Protein AF-A0A382VBT3-F1 (afdb_monomer)

Structure (mmCIF, N/CA/C/O backbone):
data_AF-A0A382VBT3-F1
#
_entry.id   AF-A0A382VBT3-F1
#
loop_
_atom_site.group_PDB
_atom_site.id
_atom_site.type_symbol
_atom_site.label_atom_id
_atom_site.label_alt_id
_atom_site.label_comp_id
_atom_site.label_asym_id
_atom_site.label_entity_id
_atom_site.label_seq_id
_atom_site.pdbx_PDB_ins_code
_atom_site.Cartn_x
_atom_site.Cartn_y
_atom_site.Cartn_z
_atom_site.occupancy
_atom_site.B_iso_or_equiv
_atom_site.auth_seq_id
_atom_site.auth_comp_id
_atom_site.auth_asym_id
_atom_site.auth_atom_id
_atom_site.pdbx_PDB_model_num
ATOM 1 N N . VAL A 1 1 ? -35.523 33.320 42.297 1.00 55.62 1 VAL A N 1
ATOM 2 C CA . VAL A 1 1 ? -34.797 32.026 42.418 1.00 55.62 1 VAL A CA 1
ATOM 3 C C . VAL A 1 1 ? -35.361 30.937 41.496 1.00 55.62 1 VAL A C 1
ATOM 5 O O . VAL A 1 1 ? -34.567 30.262 40.855 1.00 55.62 1 VAL A O 1
ATOM 8 N N . LEU A 1 2 ? -36.690 30.786 41.358 1.00 57.34 2 LEU A N 1
ATOM 9 C CA . LEU A 1 2 ? -37.305 29.766 40.482 1.00 57.34 2 LEU A CA 1
ATOM 10 C C . LEU A 1 2 ? -36.977 29.932 38.977 1.00 57.34 2 LEU A C 1
ATOM 12 O O . LEU A 1 2 ? -36.705 28.943 38.307 1.00 57.34 2 LEU A O 1
ATOM 16 N N . SER A 1 3 ? -36.934 31.173 38.471 1.00 65.19 3 SER A N 1
ATOM 17 C CA . SER A 1 3 ? -36.704 31.472 37.041 1.00 65.19 3 SER A CA 1
ATOM 18 C C . SER A 1 3 ? -35.319 31.033 36.535 1.00 65.19 3 SER A C 1
ATOM 20 O O . SER A 1 3 ? -35.200 30.417 35.479 1.00 65.19 3 SER A O 1
ATOM 22 N N . ASN A 1 4 ? -34.266 31.234 37.337 1.00 71.31 4 ASN A N 1
ATOM 23 C CA . ASN A 1 4 ? -32.912 30.815 36.959 1.00 71.31 4 ASN A CA 1
ATOM 24 C C . ASN A 1 4 ? -32.782 29.288 36.906 1.00 71.31 4 ASN A C 1
ATOM 26 O O . ASN A 1 4 ? -32.128 28.769 36.012 1.00 71.31 4 ASN A O 1
ATOM 30 N N . ARG A 1 5 ? -33.437 28.551 37.816 1.00 74.00 5 ARG A N 1
ATOM 31 C CA . ARG A 1 5 ? -33.410 27.077 37.809 1.00 74.00 5 ARG A CA 1
ATOM 32 C C . ARG A 1 5 ? -3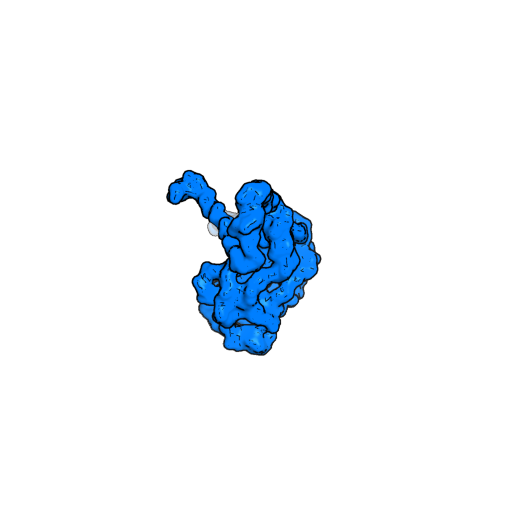4.040 26.492 36.544 1.00 74.00 5 ARG A C 1
ATOM 34 O O . ARG A 1 5 ? -33.530 25.502 36.033 1.00 74.00 5 ARG A O 1
ATOM 41 N N . LEU A 1 6 ? -35.098 27.119 36.027 1.00 80.62 6 LEU A N 1
ATOM 42 C CA . LEU A 1 6 ? -35.744 26.707 34.781 1.00 80.62 6 LEU A CA 1
ATOM 43 C C . LEU A 1 6 ? -34.843 26.965 33.562 1.00 80.62 6 LEU A C 1
ATOM 45 O O . LEU A 1 6 ? -34.694 26.089 32.718 1.00 80.62 6 LEU A O 1
ATOM 49 N N . LEU A 1 7 ? -34.188 28.129 33.509 1.00 77.69 7 LEU A N 1
ATOM 50 C CA . LEU A 1 7 ? -33.217 28.460 32.460 1.00 77.69 7 LEU A CA 1
ATOM 51 C C . LEU A 1 7 ? -32.019 27.500 32.459 1.00 77.69 7 LEU A C 1
ATOM 53 O O . LEU A 1 7 ? -31.622 27.024 31.399 1.00 77.69 7 LEU A O 1
ATOM 57 N N . TYR A 1 8 ? -31.488 27.155 33.637 1.00 82.00 8 TYR A N 1
ATOM 58 C CA . TYR A 1 8 ? -30.430 26.148 33.748 1.00 82.00 8 TYR A CA 1
ATOM 59 C C . TYR A 1 8 ? -30.908 24.760 33.313 1.00 82.00 8 TYR A C 1
ATOM 61 O O . TYR A 1 8 ? -30.181 24.074 32.604 1.00 82.00 8 TYR A O 1
ATOM 69 N N . ALA A 1 9 ? -32.126 24.352 33.680 1.00 84.81 9 ALA A N 1
ATOM 70 C CA . ALA A 1 9 ? -32.678 23.062 33.268 1.00 84.81 9 ALA A CA 1
ATOM 71 C C . ALA A 1 9 ? -32.847 22.964 31.742 1.00 84.81 9 ALA A C 1
ATOM 73 O O . ALA A 1 9 ? -32.471 21.953 31.155 1.00 84.81 9 ALA A O 1
ATOM 74 N N . ILE A 1 10 ? -33.341 24.023 31.092 1.00 88.50 10 ILE A N 1
ATOM 75 C CA . ILE A 1 10 ? -33.460 24.089 29.627 1.00 88.50 10 ILE A CA 1
ATOM 76 C C . ILE A 1 10 ? -32.077 24.067 28.971 1.00 88.50 10 ILE A C 1
ATOM 78 O O . ILE A 1 10 ? -31.874 23.333 28.008 1.00 88.50 10 ILE A O 1
ATOM 82 N N . GLY A 1 11 ? -31.115 24.826 29.507 1.00 86.38 11 GLY A N 1
ATOM 83 C CA . GLY A 1 11 ? -29.741 24.837 29.004 1.00 86.38 11 GLY A CA 1
ATOM 84 C C . GLY A 1 11 ? -29.066 23.465 29.094 1.00 86.38 11 GLY A C 1
ATOM 85 O O . GLY A 1 11 ? -28.461 23.017 28.125 1.00 86.38 11 GLY A O 1
ATOM 86 N N . ILE A 1 12 ? -29.224 22.765 30.222 1.00 90.56 12 ILE A N 1
ATOM 87 C CA . ILE A 1 12 ? -28.697 21.406 30.420 1.00 90.56 12 ILE A CA 1
ATOM 88 C C . ILE A 1 12 ? -29.372 20.419 29.466 1.00 90.56 12 ILE A C 1
ATOM 90 O O . ILE A 1 12 ? -28.686 19.608 28.850 1.00 90.56 12 ILE A O 1
ATOM 94 N N . LEU A 1 13 ? -30.698 20.495 29.313 1.00 93.00 13 LEU A N 1
ATOM 95 C CA . LEU A 1 13 ? -31.434 19.612 28.411 1.00 93.00 13 LEU A CA 1
ATOM 96 C C . LEU A 1 13 ? -31.018 19.837 26.950 1.00 93.00 13 LEU A C 1
ATOM 98 O O . LEU A 1 13 ? -30.760 18.877 26.232 1.00 93.00 13 LEU A O 1
ATOM 102 N N . GLY A 1 14 ? -30.889 21.097 26.528 1.00 91.75 14 GLY A N 1
ATOM 103 C CA . GLY A 1 14 ? -30.418 21.451 25.190 1.00 91.75 14 GLY A CA 1
ATOM 104 C C . GLY A 1 14 ? -28.992 20.967 24.929 1.00 91.75 14 GLY A C 1
ATOM 105 O O . GLY A 1 14 ? -28.721 20.383 23.883 1.00 91.75 14 GLY A O 1
ATOM 106 N N . PHE A 1 15 ? -28.095 21.131 25.904 1.00 94.06 15 PHE A N 1
ATOM 107 C CA . PHE A 1 15 ? -26.735 20.606 25.814 1.00 94.06 15 PHE A CA 1
ATOM 108 C C . PHE A 1 15 ? -26.712 19.075 25.725 1.00 94.06 15 PHE A C 1
ATOM 110 O O . PHE A 1 15 ? -26.012 18.530 24.878 1.00 94.06 15 PHE A O 1
ATOM 117 N N . ALA A 1 16 ? -27.511 18.376 26.537 1.00 94.25 16 ALA A N 1
ATOM 118 C CA . ALA A 1 16 ? -27.600 16.918 26.500 1.00 94.25 16 ALA A CA 1
ATOM 119 C C . ALA A 1 16 ? -28.088 16.403 25.136 1.00 94.25 16 ALA A C 1
ATOM 121 O O . ALA A 1 16 ? -27.519 15.451 24.609 1.00 94.25 16 ALA A O 1
ATOM 122 N N . VAL A 1 17 ? -29.087 17.058 24.532 1.00 95.06 17 VAL A N 1
ATOM 123 C CA . VAL A 1 17 ? -29.578 16.712 23.186 1.00 95.06 17 VAL A CA 1
ATOM 124 C C . VAL A 1 17 ? -28.489 16.905 22.129 1.00 95.06 17 VAL A C 1
ATOM 126 O O . VAL A 1 17 ? -28.274 16.012 21.313 1.00 95.06 17 VAL A O 1
ATOM 129 N N . LEU A 1 18 ? -27.768 18.031 22.159 1.00 94.94 18 LEU A N 1
ATOM 130 C CA . LEU A 1 18 ? -26.662 18.285 21.228 1.00 94.94 18 LEU A CA 1
ATOM 131 C C . LEU A 1 18 ? -25.528 17.270 21.389 1.00 94.94 18 LEU A C 1
ATOM 133 O O . LEU A 1 18 ? -24.953 16.835 20.397 1.00 94.94 18 LEU A O 1
ATOM 137 N N . LEU A 1 19 ? -25.227 16.871 22.624 1.00 94.25 19 LEU A N 1
ATOM 138 C CA . LEU A 1 19 ? -24.168 15.912 22.919 1.00 94.25 19 LEU A CA 1
ATOM 139 C C . LEU A 1 19 ? -24.533 14.506 22.422 1.00 94.25 19 LEU A C 1
ATOM 141 O O . LEU A 1 19 ? -23.704 13.850 21.799 1.00 94.25 19 LEU A O 1
ATOM 145 N N . VAL A 1 20 ? -25.786 14.074 22.613 1.00 94.69 20 VAL A N 1
ATOM 146 C CA . VAL A 1 20 ? -26.295 12.814 22.039 1.00 94.69 20 VAL A CA 1
ATOM 147 C C . VAL A 1 20 ? -26.261 12.853 20.511 1.00 94.69 20 VAL A C 1
ATOM 149 O O . VAL A 1 20 ? -25.803 11.897 19.893 1.00 94.69 20 VAL A O 1
ATOM 152 N N . TYR A 1 21 ? -26.699 13.955 19.897 1.00 94.75 21 TYR A N 1
ATOM 153 C CA . TYR A 1 21 ? -26.671 14.108 18.441 1.00 94.75 21 TYR A CA 1
ATOM 154 C C . TYR A 1 21 ? -25.242 14.044 17.880 1.00 94.75 21 TYR A C 1
ATOM 156 O O . TYR A 1 21 ? -24.987 13.307 16.932 1.00 94.75 21 TYR A O 1
ATOM 164 N N . ALA A 1 22 ? -24.298 14.759 18.499 1.00 92.25 22 ALA A N 1
ATOM 165 C CA . ALA A 1 22 ? -22.895 14.740 18.092 1.00 92.25 22 ALA A CA 1
ATOM 166 C C . ALA A 1 22 ? -22.270 13.342 18.226 1.00 92.25 22 ALA A C 1
ATOM 168 O O . ALA A 1 22 ? -21.520 12.923 17.349 1.00 92.25 22 ALA A O 1
ATOM 169 N N . LEU A 1 23 ? -22.607 12.600 19.288 1.00 92.75 23 LEU A N 1
ATOM 170 C CA . LEU A 1 23 ? -22.142 11.222 19.472 1.00 92.75 23 LEU A CA 1
ATOM 171 C C . LEU A 1 23 ? -22.672 10.279 18.389 1.00 92.75 23 LEU A C 1
ATOM 173 O O . LEU A 1 23 ? -21.905 9.471 17.876 1.00 92.75 23 LEU A O 1
ATOM 177 N N . LEU A 1 24 ? -23.956 10.382 18.032 1.00 90.69 24 LEU A N 1
ATOM 178 C CA . LEU A 1 24 ? -24.538 9.576 16.955 1.00 90.69 24 LEU A CA 1
ATOM 179 C C . LEU A 1 24 ? -23.865 9.873 15.612 1.00 90.69 24 LEU A C 1
ATOM 181 O O . LEU A 1 24 ? -23.482 8.951 14.903 1.00 90.69 24 LEU A O 1
ATOM 185 N N . GLN A 1 25 ? -23.639 11.150 15.304 1.00 90.06 25 GLN A N 1
ATOM 186 C CA . GLN A 1 25 ? -22.975 11.542 14.064 1.00 90.06 25 GLN A CA 1
ATOM 187 C C . GLN A 1 25 ? -21.527 11.033 13.983 1.00 90.06 25 GLN A C 1
ATOM 189 O O . GLN A 1 25 ? -21.068 10.643 12.910 1.00 90.06 25 GLN A O 1
ATOM 194 N N . GLU A 1 26 ? -20.801 11.026 15.103 1.00 85.00 26 GLU A N 1
ATOM 195 C CA . GLU A 1 26 ? -19.436 10.497 15.142 1.00 85.00 26 GLU A CA 1
ATOM 196 C C . GLU A 1 26 ? -19.414 8.967 15.001 1.00 85.00 26 GLU A C 1
ATOM 198 O O . GLU A 1 26 ? -18.517 8.428 14.356 1.00 85.00 26 GLU A O 1
ATOM 203 N N . LEU A 1 27 ? -20.417 8.260 15.536 1.00 84.50 27 LEU A N 1
ATOM 204 C CA . LEU A 1 27 ? -20.580 6.819 15.317 1.00 84.50 27 LEU A CA 1
ATOM 205 C C . LEU A 1 27 ? -20.812 6.499 13.835 1.00 84.50 27 LEU A C 1
ATOM 207 O O . LEU A 1 27 ? -20.074 5.683 13.286 1.00 84.50 27 LEU A O 1
ATOM 211 N N . ASP A 1 28 ? -21.750 7.189 13.181 1.00 84.00 28 ASP A N 1
ATOM 212 C CA . ASP A 1 28 ? -22.044 6.994 11.753 1.00 84.00 28 ASP A CA 1
ATOM 213 C C . ASP A 1 28 ? -20.812 7.285 10.880 1.00 84.00 28 ASP A C 1
ATOM 215 O O . ASP A 1 28 ? -20.503 6.563 9.930 1.00 84.00 28 ASP A O 1
ATOM 219 N N . ARG A 1 29 ? -20.070 8.347 11.215 1.00 76.69 29 ARG A N 1
ATOM 220 C CA . ARG A 1 29 ? -18.834 8.712 10.516 1.00 76.69 29 ARG A CA 1
ATOM 221 C C . ARG A 1 29 ? -17.752 7.646 10.683 1.00 76.69 29 ARG A C 1
ATOM 223 O O . ARG A 1 29 ? -17.093 7.310 9.699 1.00 76.69 29 ARG A O 1
ATOM 230 N N . ASN A 1 30 ? -17.574 7.118 11.892 1.00 81.12 30 ASN A N 1
ATOM 231 C CA . ASN A 1 30 ? -16.611 6.052 12.156 1.00 81.12 30 ASN A CA 1
ATOM 232 C C . ASN A 1 30 ? -16.989 4.768 11.411 1.00 81.12 30 ASN A C 1
ATOM 234 O O . ASN A 1 30 ? -16.121 4.140 10.812 1.00 81.12 30 ASN A O 1
ATOM 238 N N . GLU A 1 31 ? -18.273 4.410 11.374 1.00 80.06 31 GLU A N 1
ATOM 239 C CA . GLU A 1 31 ? -18.757 3.255 10.613 1.00 80.06 31 GLU A CA 1
ATOM 240 C C . GLU A 1 31 ? -18.492 3.425 9.110 1.00 80.06 31 GLU A C 1
ATOM 242 O O . GLU A 1 31 ? -17.940 2.530 8.469 1.00 80.06 31 GLU A O 1
ATOM 247 N N . ALA A 1 32 ? -18.778 4.603 8.549 1.00 77.00 32 ALA A N 1
ATOM 248 C CA . ALA A 1 32 ? -18.480 4.896 7.149 1.00 77.00 32 ALA A CA 1
ATOM 249 C C . ALA A 1 32 ? -16.973 4.831 6.837 1.00 77.00 32 ALA A C 1
ATOM 251 O O . ALA A 1 32 ? -16.577 4.331 5.779 1.00 77.00 32 ALA A O 1
ATOM 252 N N . GLN A 1 33 ? -16.118 5.304 7.749 1.00 78.00 33 GLN A N 1
ATOM 253 C CA . GLN A 1 33 ? -14.663 5.192 7.613 1.00 78.00 33 GLN A CA 1
ATOM 254 C C . GLN A 1 33 ? -14.195 3.737 7.668 1.00 78.00 33 GLN A C 1
ATOM 256 O O . GLN A 1 33 ? -13.372 3.338 6.849 1.00 78.00 33 GLN A O 1
ATOM 261 N N . LEU A 1 34 ? -14.742 2.927 8.576 1.00 80.56 34 LEU A N 1
ATOM 262 C CA . LEU A 1 34 ? -14.421 1.503 8.668 1.00 80.56 34 LEU A CA 1
ATOM 263 C C . LEU A 1 34 ? -14.809 0.774 7.380 1.00 80.56 34 LEU A C 1
ATOM 265 O O . LEU A 1 34 ? -13.945 0.170 6.747 1.00 80.56 34 LEU A O 1
ATOM 269 N N . LEU A 1 35 ? -16.051 0.940 6.917 1.00 85.50 35 LEU A N 1
ATOM 270 C CA . LEU A 1 35 ? -16.571 0.308 5.698 1.00 85.50 35 LEU A CA 1
ATOM 271 C C . LEU A 1 35 ? -15.825 0.720 4.419 1.00 85.50 35 LEU A C 1
ATOM 273 O O . LEU A 1 35 ? -15.806 -0.031 3.446 1.00 85.50 35 LEU A O 1
ATOM 277 N N . SER A 1 36 ? -15.196 1.897 4.413 1.00 88.69 36 SER A N 1
ATOM 278 C CA . SER A 1 36 ? -14.395 2.410 3.291 1.00 88.69 36 SER A CA 1
ATOM 279 C C . SER A 1 36 ? -12.883 2.238 3.487 1.00 88.69 36 SER A C 1
ATOM 281 O O . SER A 1 36 ? -12.086 2.862 2.779 1.00 88.69 36 SER A O 1
ATOM 283 N N . SER A 1 37 ? -12.467 1.388 4.431 1.00 94.88 37 SER A N 1
ATOM 284 C CA . SER A 1 37 ? -11.057 1.155 4.750 1.00 94.88 37 SER A CA 1
ATOM 285 C C . SER A 1 37 ? -10.717 -0.323 4.916 1.00 94.88 37 SER A C 1
ATOM 287 O O . SER A 1 37 ? -11.586 -1.179 5.047 1.00 94.88 37 SER A O 1
ATOM 289 N N . ILE A 1 38 ? -9.427 -0.631 4.884 1.00 96.94 38 ILE A N 1
ATOM 290 C CA . ILE A 1 38 ? -8.867 -1.922 5.272 1.00 96.94 38 ILE A CA 1
ATOM 291 C C . ILE A 1 38 ? -8.006 -1.680 6.508 1.00 96.94 38 ILE A C 1
ATOM 293 O O . ILE A 1 38 ? -7.143 -0.798 6.500 1.00 96.94 38 ILE A O 1
ATOM 297 N N . SER A 1 39 ? -8.225 -2.462 7.561 1.00 96.88 39 SER A N 1
ATOM 298 C CA . SER A 1 39 ? -7.524 -2.316 8.835 1.00 96.88 39 SER A CA 1
ATOM 299 C C . SER A 1 39 ? -6.954 -3.634 9.351 1.00 96.88 39 SER A C 1
ATOM 301 O O . SER A 1 39 ? -7.399 -4.733 9.003 1.00 96.88 39 SER A O 1
ATOM 303 N N . GLY A 1 40 ? -5.925 -3.532 10.188 1.00 96.75 40 GLY A N 1
ATOM 304 C CA . GLY A 1 40 ? -5.241 -4.703 10.709 1.00 96.75 40 GLY A CA 1
ATOM 305 C C . GLY A 1 40 ? -3.971 -4.385 11.483 1.00 96.75 40 GLY A C 1
ATOM 306 O O . GLY A 1 40 ? -3.783 -3.276 11.985 1.00 96.75 40 GLY A O 1
ATOM 307 N N . VAL A 1 41 ? -3.086 -5.375 11.575 1.00 97.62 41 VAL A N 1
ATOM 308 C CA . VAL A 1 41 ? -1.795 -5.285 12.262 1.00 97.62 41 VAL A CA 1
ATOM 309 C C . VAL A 1 41 ? -0.681 -5.687 11.307 1.00 97.62 41 VAL A C 1
ATOM 311 O O . VAL A 1 41 ? -0.710 -6.766 10.717 1.00 97.62 41 VAL A O 1
ATOM 314 N N . ILE A 1 42 ? 0.333 -4.834 11.197 1.00 97.25 42 ILE A N 1
ATOM 315 C CA . ILE A 1 42 ? 1.590 -5.162 10.535 1.00 97.25 42 ILE A CA 1
ATOM 316 C C . ILE A 1 42 ? 2.530 -5.768 11.570 1.00 97.25 42 ILE A C 1
ATOM 318 O O . ILE A 1 42 ? 2.842 -5.145 12.585 1.00 97.25 42 ILE A O 1
ATOM 322 N N . GLN A 1 43 ? 2.996 -6.977 11.296 1.00 96.62 43 GLN A N 1
ATOM 323 C CA . GLN A 1 43 ? 3.993 -7.707 12.066 1.00 96.62 43 GLN A CA 1
ATOM 324 C C . GLN A 1 43 ? 5.292 -7.814 11.263 1.00 96.62 43 GLN A C 1
ATOM 326 O O . GLN A 1 43 ? 5.304 -7.657 10.043 1.00 96.62 43 GLN A O 1
ATOM 331 N N . ALA A 1 44 ? 6.394 -8.126 11.940 1.00 94.94 44 ALA A N 1
ATOM 332 C CA . ALA A 1 44 ? 7.657 -8.436 11.287 1.00 94.94 44 ALA A CA 1
ATOM 333 C C . ALA A 1 44 ? 8.216 -9.751 11.823 1.00 94.94 44 ALA A C 1
ATOM 335 O O . ALA A 1 44 ? 8.232 -9.994 13.030 1.00 94.94 44 ALA A O 1
ATOM 336 N N . THR A 1 45 ? 8.707 -10.594 10.918 1.00 94.19 45 THR A N 1
ATOM 337 C CA . THR A 1 45 ? 9.533 -11.747 11.295 1.00 94.19 45 THR A CA 1
ATOM 338 C C . THR A 1 45 ? 10.809 -11.274 12.001 1.00 94.19 45 THR A C 1
ATOM 340 O O . THR A 1 45 ? 11.259 -10.157 11.739 1.00 94.19 45 THR A O 1
ATOM 343 N N . PRO A 1 46 ? 11.462 -12.102 12.838 1.00 88.69 46 PRO A N 1
ATOM 344 C CA . PRO A 1 46 ? 12.704 -11.708 13.508 1.00 88.69 46 PRO A CA 1
ATOM 345 C C . PRO A 1 46 ? 13.790 -11.200 12.545 1.00 88.69 46 PRO A C 1
ATOM 347 O O . PRO A 1 46 ? 14.477 -10.223 12.837 1.00 88.69 46 PRO A O 1
ATOM 350 N N . SER A 1 47 ? 13.911 -11.823 11.368 1.00 86.31 47 SER A N 1
ATOM 351 C CA . SER A 1 47 ? 14.865 -11.427 10.330 1.00 86.31 47 SER A CA 1
ATOM 352 C C . SER A 1 47 ? 14.549 -10.061 9.723 1.00 86.31 47 SER A C 1
ATOM 354 O O . SER A 1 47 ? 15.450 -9.234 9.624 1.00 86.31 47 SER A O 1
ATOM 356 N N . ALA A 1 48 ? 13.289 -9.796 9.361 1.00 85.62 48 ALA A N 1
ATOM 357 C CA . ALA A 1 48 ? 12.888 -8.500 8.809 1.00 85.62 48 ALA A CA 1
ATOM 358 C C . ALA A 1 48 ? 12.927 -7.400 9.883 1.00 85.62 48 ALA A C 1
ATOM 360 O O . ALA A 1 48 ? 13.484 -6.329 9.667 1.00 85.62 48 ALA A O 1
ATOM 361 N N . GLY A 1 49 ? 12.409 -7.699 11.076 1.00 80.62 49 GLY A N 1
ATOM 362 C CA . GLY A 1 49 ? 12.326 -6.771 12.202 1.00 80.62 49 GLY A CA 1
ATOM 363 C C . GLY A 1 49 ? 13.683 -6.266 12.683 1.00 80.62 49 GLY A C 1
ATOM 364 O O . GLY A 1 49 ? 13.790 -5.104 13.054 1.00 80.62 49 GLY A O 1
ATOM 365 N N . SER A 1 50 ? 14.736 -7.089 12.614 1.00 82.50 50 SER A N 1
ATOM 366 C CA . SER A 1 50 ? 16.090 -6.673 13.010 1.00 82.50 50 SER A CA 1
ATOM 367 C C . SER A 1 50 ? 16.672 -5.521 12.179 1.00 82.50 50 SER A C 1
ATOM 369 O O . SER A 1 50 ? 17.579 -4.835 12.645 1.00 82.50 50 SER A O 1
ATOM 371 N N . ALA A 1 51 ? 16.161 -5.303 10.963 1.00 82.06 51 ALA A N 1
ATOM 372 C CA . ALA A 1 51 ? 16.597 -4.221 10.088 1.00 82.06 51 ALA A CA 1
ATOM 373 C C . ALA A 1 51 ? 15.775 -2.934 10.276 1.00 82.06 51 ALA A C 1
ATOM 375 O O . ALA A 1 51 ? 16.209 -1.874 9.825 1.00 82.06 51 ALA A O 1
ATOM 376 N N . ILE A 1 52 ? 14.614 -3.012 10.938 1.00 83.81 52 ILE A N 1
ATOM 377 C CA . ILE A 1 52 ? 13.683 -1.892 11.112 1.00 83.81 52 ILE A CA 1
ATOM 378 C C . ILE A 1 52 ? 14.089 -1.083 12.343 1.00 83.81 52 ILE A C 1
ATOM 380 O O . ILE A 1 52 ? 14.227 -1.619 13.443 1.00 83.81 52 ILE A O 1
ATOM 384 N N . VAL A 1 53 ? 14.249 0.225 12.172 1.00 83.31 53 VAL A N 1
ATOM 385 C CA . VAL A 1 53 ? 14.478 1.172 13.268 1.00 83.31 53 VAL A CA 1
ATOM 386 C C . VAL A 1 53 ? 13.311 2.149 13.362 1.00 83.31 53 VAL A C 1
ATOM 388 O O . VAL A 1 53 ? 12.637 2.428 12.382 1.00 83.31 53 VAL A O 1
ATOM 391 N N . LYS A 1 54 ? 13.071 2.706 14.555 1.00 80.88 54 LYS A N 1
ATOM 392 C CA . LYS A 1 54 ? 11.881 3.529 14.854 1.00 80.88 54 LYS A CA 1
ATOM 393 C C . LYS A 1 54 ? 11.697 4.747 13.931 1.00 80.88 54 LYS A C 1
ATOM 395 O O . LYS A 1 54 ? 10.592 5.267 13.827 1.00 80.88 54 LYS A O 1
ATOM 400 N N . THR A 1 55 ? 12.777 5.236 13.331 1.00 82.25 55 THR A N 1
ATOM 401 C CA . THR A 1 55 ? 12.772 6.387 12.418 1.00 82.25 55 THR A CA 1
ATOM 402 C C . THR A 1 55 ? 12.423 6.019 10.981 1.00 82.25 55 THR A C 1
ATOM 404 O O . THR A 1 55 ? 12.277 6.924 10.165 1.00 82.25 55 THR A O 1
ATOM 407 N N . ASP A 1 56 ? 12.331 4.727 10.666 1.00 85.25 56 ASP A N 1
ATOM 408 C CA . ASP A 1 56 ? 11.949 4.269 9.339 1.00 85.25 56 ASP A CA 1
ATOM 409 C C . ASP A 1 56 ? 10.490 4.629 9.062 1.00 85.25 56 ASP A C 1
ATOM 411 O O . ASP A 1 56 ? 9.635 4.616 9.958 1.00 85.25 56 ASP A O 1
ATOM 415 N N . ASN A 1 57 ? 10.208 4.915 7.796 1.00 92.00 57 ASN A N 1
ATOM 416 C CA . ASN A 1 57 ? 8.846 5.028 7.310 1.00 92.00 57 ASN A CA 1
ATOM 417 C C . ASN A 1 57 ? 8.328 3.633 6.946 1.00 92.00 57 ASN A C 1
ATOM 419 O O . ASN A 1 57 ? 9.091 2.748 6.553 1.00 92.00 57 ASN A O 1
ATOM 423 N N . ALA A 1 58 ? 7.014 3.446 6.988 1.00 94.12 58 ALA A N 1
ATOM 424 C CA . ALA A 1 58 ? 6.366 2.369 6.251 1.00 94.12 58 ALA A CA 1
ATOM 425 C C . ALA A 1 58 ? 5.305 2.927 5.313 1.00 94.12 58 ALA A C 1
ATOM 427 O O . ALA A 1 58 ? 4.475 3.741 5.709 1.00 94.12 58 ALA A O 1
ATOM 428 N N . TYR A 1 59 ? 5.330 2.453 4.076 1.00 95.75 59 TYR A N 1
ATOM 429 C CA . TYR A 1 59 ? 4.335 2.743 3.062 1.00 95.75 59 TYR A CA 1
ATOM 430 C C . TYR A 1 59 ? 3.367 1.577 3.011 1.00 95.75 59 TYR A C 1
ATOM 432 O O . TYR A 1 59 ? 3.739 0.456 2.662 1.00 95.75 59 TYR A O 1
ATOM 440 N N . VAL A 1 60 ? 2.123 1.857 3.368 1.00 97.19 60 VAL A N 1
ATOM 441 C CA . VAL A 1 60 ? 0.991 0.953 3.215 1.00 97.19 60 VAL A CA 1
ATOM 442 C C . VAL A 1 60 ? 0.277 1.365 1.938 1.00 97.19 60 VAL A C 1
ATOM 444 O O . VAL A 1 60 ? -0.086 2.529 1.781 1.00 97.19 60 VAL A O 1
ATOM 447 N N . MET A 1 61 ? 0.119 0.438 1.001 1.00 97.31 61 MET A N 1
ATOM 448 C CA . MET A 1 61 ? -0.362 0.748 -0.343 1.00 97.31 61 MET A CA 1
ATOM 449 C C . MET A 1 61 ? -1.484 -0.192 -0.762 1.00 97.31 61 MET A C 1
ATOM 451 O O . MET A 1 61 ? -1.382 -1.409 -0.575 1.00 97.31 61 MET A O 1
ATOM 455 N N . L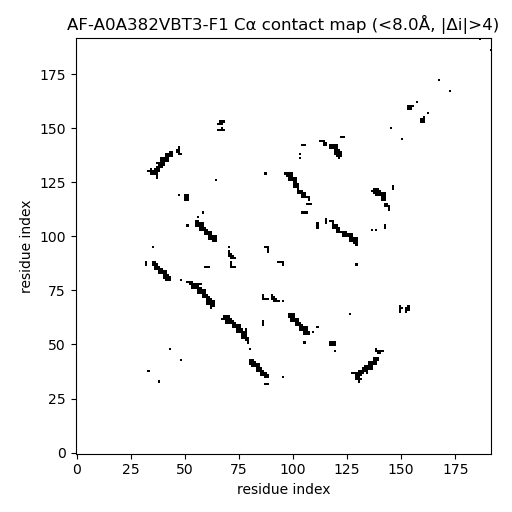EU A 1 62 ? -2.526 0.375 -1.374 1.00 97.38 62 LEU A N 1
ATOM 456 C CA . LEU A 1 62 ? -3.627 -0.373 -1.973 1.00 97.38 62 LEU A CA 1
ATOM 457 C C . LEU A 1 62 ? -3.541 -0.338 -3.493 1.00 97.38 62 LEU A C 1
ATOM 459 O O . LEU A 1 62 ? -3.534 0.728 -4.098 1.00 97.38 62 LEU A O 1
ATOM 463 N N . PHE A 1 63 ? -3.552 -1.514 -4.108 1.00 95.75 63 PHE A N 1
ATOM 464 C CA . PHE A 1 63 ? -3.519 -1.691 -5.555 1.00 95.75 63 PHE A CA 1
ATOM 465 C C . PHE A 1 63 ? -4.818 -2.319 -6.028 1.00 95.75 63 PHE A C 1
ATOM 467 O O . PHE A 1 63 ? -5.187 -3.411 -5.578 1.00 95.75 63 PHE A O 1
ATOM 474 N N . LYS A 1 64 ? -5.484 -1.688 -6.993 1.00 94.56 64 LYS A N 1
ATOM 475 C CA . LYS A 1 64 ? -6.596 -2.338 -7.685 1.00 94.56 64 LYS A CA 1
ATOM 476 C C . LYS A 1 64 ? -6.088 -3.610 -8.390 1.00 94.56 64 LYS A C 1
ATOM 478 O O . LYS A 1 64 ? -4.963 -3.618 -8.900 1.00 94.56 64 LYS A O 1
ATOM 483 N N . PRO A 1 65 ? -6.846 -4.720 -8.415 1.00 92.94 65 PRO A N 1
ATOM 484 C CA . PRO A 1 65 ? -6.469 -5.900 -9.185 1.00 92.94 65 PRO A CA 1
ATOM 485 C C . PRO A 1 65 ? -6.250 -5.543 -10.660 1.00 92.94 65 PRO A C 1
ATOM 487 O O . PRO A 1 65 ? -7.128 -4.951 -11.282 1.00 92.94 65 PRO A O 1
ATOM 490 N N . GLY A 1 66 ? -5.084 -5.886 -11.213 1.00 89.00 66 GLY A N 1
ATOM 491 C CA . GLY A 1 66 ? -4.706 -5.512 -12.578 1.00 89.00 66 GLY A CA 1
ATOM 492 C C . GLY A 1 66 ? -4.063 -4.125 -12.715 1.00 89.00 66 GLY A C 1
ATOM 493 O O . GLY A 1 66 ? -3.662 -3.776 -13.822 1.00 89.00 66 GLY A O 1
ATOM 494 N N . SER A 1 67 ? -3.953 -3.347 -11.631 1.00 89.06 67 SER A N 1
ATOM 495 C CA . SER A 1 67 ? -3.258 -2.054 -11.608 1.00 89.06 67 SER A CA 1
ATOM 496 C C . SER A 1 67 ? -1.898 -2.150 -10.923 1.00 89.06 67 SER A C 1
ATOM 498 O O . SER A 1 67 ? -1.772 -2.672 -9.811 1.00 89.06 67 SER A O 1
ATOM 500 N N . SER A 1 68 ? -0.905 -1.534 -11.564 1.00 88.62 68 SER A N 1
ATOM 501 C CA . SER A 1 68 ? 0.460 -1.410 -11.048 1.00 88.62 68 SER A CA 1
ATOM 502 C C . SER A 1 68 ? 0.726 -0.142 -10.239 1.00 88.62 68 SER A C 1
ATOM 504 O O . SER A 1 68 ? 1.812 -0.001 -9.668 1.00 88.62 68 SER A O 1
ATOM 506 N N . GLN A 1 69 ? -0.226 0.792 -10.221 1.00 90.50 69 GLN A N 1
ATOM 507 C CA . GLN A 1 69 ? -0.146 2.004 -9.417 1.00 90.50 69 GLN A CA 1
ATOM 508 C C . GLN A 1 69 ? -1.042 1.866 -8.186 1.00 90.50 69 GLN A C 1
ATOM 510 O O . GLN A 1 69 ? -2.114 1.257 -8.283 1.00 90.50 69 GLN A O 1
ATOM 515 N N . PRO A 1 70 ? -0.601 2.385 -7.030 1.00 94.00 70 PRO A N 1
ATOM 516 C CA . PRO A 1 70 ? -1.438 2.395 -5.850 1.00 94.00 70 PRO A CA 1
ATOM 517 C C . PRO A 1 70 ? -2.548 3.443 -6.000 1.00 94.00 70 PRO A C 1
ATOM 519 O O . PRO A 1 70 ? -2.280 4.585 -6.365 1.00 94.00 70 PRO A O 1
ATOM 522 N N . ASP A 1 71 ? -3.779 3.061 -5.670 1.00 95.12 71 ASP A N 1
ATOM 523 C CA . ASP A 1 71 ? -4.920 3.985 -5.606 1.00 95.12 71 ASP A CA 1
ATOM 524 C C . ASP A 1 71 ? -4.922 4.748 -4.268 1.00 95.12 71 ASP A C 1
ATOM 526 O O . ASP A 1 71 ? -5.365 5.892 -4.203 1.00 95.12 71 ASP A O 1
ATOM 530 N N . ALA A 1 72 ? -4.381 4.133 -3.208 1.00 96.56 72 ALA A N 1
ATOM 531 C CA . ALA A 1 72 ? -4.199 4.750 -1.897 1.00 96.56 72 ALA A CA 1
ATOM 532 C C . ALA A 1 72 ? -2.804 4.466 -1.339 1.00 96.56 72 ALA A C 1
ATOM 534 O O . ALA A 1 72 ? -2.289 3.348 -1.469 1.00 96.56 72 ALA A O 1
ATOM 535 N N . VAL A 1 73 ? -2.217 5.468 -0.684 1.00 96.56 73 VAL A N 1
ATOM 536 C CA . VAL A 1 73 ? -0.896 5.383 -0.054 1.00 96.56 73 VAL A CA 1
ATOM 537 C C . VAL A 1 73 ? -0.948 6.047 1.313 1.00 96.56 73 VAL A C 1
ATOM 539 O O . VAL A 1 73 ? -1.178 7.249 1.419 1.00 96.56 73 VAL A O 1
ATOM 542 N N . LYS A 1 74 ? -0.655 5.275 2.358 1.00 95.75 74 LYS A N 1
ATOM 543 C CA . LYS A 1 74 ? -0.504 5.777 3.722 1.00 95.75 74 LYS A CA 1
ATOM 544 C C . LYS A 1 74 ? 0.942 5.641 4.166 1.00 95.75 74 LYS A C 1
ATOM 546 O O . LYS A 1 74 ? 1.511 4.551 4.114 1.00 95.75 74 LYS A O 1
ATOM 551 N N . VAL A 1 75 ? 1.518 6.742 4.637 1.00 95.12 75 VAL A N 1
ATOM 552 C CA . VAL A 1 75 ? 2.861 6.761 5.224 1.00 95.12 75 VAL A CA 1
ATOM 553 C C . VAL A 1 75 ? 2.740 6.709 6.740 1.00 95.12 75 VAL A C 1
ATOM 555 O O . VAL A 1 75 ? 2.075 7.543 7.352 1.00 95.12 75 VAL A O 1
ATOM 558 N N . MET A 1 76 ? 3.391 5.728 7.353 1.00 93.38 76 MET A N 1
ATOM 559 C CA . MET A 1 76 ? 3.455 5.556 8.798 1.00 93.38 76 MET A CA 1
ATOM 560 C C . MET A 1 76 ? 4.839 5.961 9.301 1.00 93.38 76 MET A C 1
ATOM 562 O O . MET A 1 76 ? 5.840 5.370 8.899 1.00 93.38 76 MET A O 1
ATOM 566 N N . ASN A 1 77 ? 4.887 6.945 10.200 1.00 90.12 77 ASN A N 1
ATOM 567 C CA . ASN A 1 77 ? 6.091 7.352 10.923 1.00 90.12 77 ASN A CA 1
ATOM 568 C C . ASN A 1 77 ? 5.693 7.860 12.328 1.00 90.12 77 ASN A C 1
ATOM 570 O O . ASN A 1 77 ? 4.820 8.728 12.421 1.00 90.12 77 ASN A O 1
ATOM 574 N N . PRO A 1 78 ? 6.296 7.351 13.420 1.00 86.25 78 PRO A N 1
ATOM 575 C CA . PRO A 1 78 ? 7.313 6.296 13.454 1.00 86.25 78 PRO A CA 1
ATOM 576 C C . PRO A 1 78 ? 6.726 4.910 13.159 1.00 86.25 78 PRO A C 1
ATOM 578 O O . PRO A 1 78 ? 5.572 4.642 13.494 1.00 86.25 78 PRO A O 1
ATOM 581 N N . PHE A 1 79 ? 7.530 4.012 12.585 1.00 91.06 79 PHE A N 1
ATOM 582 C CA . PHE A 1 79 ? 7.132 2.630 12.319 1.00 91.06 79 PHE A CA 1
ATOM 583 C C . PHE A 1 79 ? 7.942 1.637 13.160 1.00 91.06 79 PHE A C 1
ATOM 585 O O . PHE A 1 79 ? 9.171 1.613 13.113 1.00 91.06 79 PHE A O 1
ATOM 592 N N . LEU A 1 80 ? 7.253 0.813 13.956 1.00 91.19 80 LEU A N 1
ATOM 593 C CA . LEU A 1 80 ? 7.888 -0.221 14.773 1.00 91.19 80 LEU A CA 1
ATOM 594 C C . LEU A 1 80 ? 6.925 -1.400 15.004 1.00 91.19 80 LEU A C 1
ATOM 596 O O . LEU A 1 80 ? 6.114 -1.345 15.931 1.00 91.19 80 LEU A O 1
ATOM 600 N N . PRO A 1 81 ? 7.002 -2.466 14.187 1.00 92.44 81 PRO A N 1
ATOM 601 C CA . PRO A 1 81 ? 6.143 -3.637 14.333 1.00 92.44 81 PRO A CA 1
ATOM 602 C C . PRO A 1 81 ? 6.249 -4.307 15.719 1.00 92.44 81 PRO A C 1
ATOM 604 O O . PRO A 1 81 ? 7.352 -4.392 16.265 1.00 92.44 81 PRO A O 1
ATOM 607 N N . PRO A 1 82 ? 5.145 -4.853 16.268 1.00 95.00 82 PRO A N 1
ATOM 608 C CA . PRO A 1 82 ? 3.802 -4.851 15.692 1.00 95.00 82 PRO A CA 1
ATOM 609 C C . PRO A 1 82 ? 3.143 -3.462 15.747 1.00 95.00 82 PRO A C 1
ATOM 611 O O . PRO A 1 82 ? 3.225 -2.763 16.754 1.00 95.00 82 PRO A O 1
ATOM 614 N N . THR A 1 83 ? 2.471 -3.053 14.670 1.00 94.88 83 THR A N 1
ATOM 615 C CA . THR A 1 83 ? 1.769 -1.758 14.597 1.00 94.88 83 THR A CA 1
ATOM 616 C C . THR A 1 83 ? 0.429 -1.914 13.889 1.00 94.88 83 THR A C 1
ATOM 618 O O . THR A 1 83 ? 0.346 -2.571 12.855 1.00 94.88 83 THR A O 1
ATOM 621 N N . THR A 1 84 ? -0.625 -1.306 14.429 1.00 96.31 84 THR A N 1
ATOM 622 C CA . THR A 1 84 ? -1.941 -1.255 13.782 1.00 96.31 84 THR A CA 1
ATOM 623 C C . THR A 1 84 ? -1.932 -0.304 12.591 1.00 96.31 84 THR A C 1
ATOM 625 O O . THR A 1 84 ? -1.320 0.761 12.657 1.00 96.31 84 THR A O 1
ATOM 628 N N . PHE A 1 85 ? -2.660 -0.646 11.534 1.00 95.75 85 PHE A N 1
ATOM 629 C CA . PHE A 1 85 ? -2.868 0.229 10.385 1.00 95.75 85 PHE A CA 1
ATOM 630 C C . PHE A 1 85 ? -4.349 0.285 10.011 1.00 95.75 85 PHE A C 1
ATOM 632 O O . PHE A 1 85 ? -5.103 -0.658 10.251 1.00 95.75 85 PHE A O 1
ATOM 639 N N . GLN A 1 86 ? -4.734 1.390 9.386 1.00 96.00 86 GLN A N 1
ATOM 640 C CA . GLN A 1 86 ? -6.003 1.558 8.693 1.00 96.00 86 GLN A CA 1
ATOM 641 C C . GLN A 1 86 ? -5.716 2.391 7.451 1.00 96.00 86 GLN A C 1
ATOM 643 O O . GLN A 1 86 ? -5.154 3.477 7.574 1.00 96.00 86 GLN A O 1
ATOM 648 N N . ILE A 1 87 ? -6.053 1.871 6.277 1.00 97.06 87 ILE A N 1
ATOM 649 C CA . ILE A 1 87 ? -5.881 2.562 4.999 1.00 97.06 87 ILE A CA 1
ATOM 650 C C . ILE A 1 87 ? -7.213 2.601 4.264 1.00 97.06 87 ILE A C 1
ATOM 652 O O . ILE A 1 87 ? -7.871 1.571 4.123 1.00 97.06 87 ILE A O 1
ATOM 656 N N . GLY A 1 88 ? -7.639 3.777 3.820 1.00 95.12 88 GLY A N 1
ATOM 657 C CA . GLY A 1 88 ? -8.964 3.936 3.226 1.00 95.12 88 GLY A CA 1
ATOM 658 C C . GLY A 1 88 ? -9.111 5.193 2.390 1.00 95.12 88 GLY A C 1
ATOM 659 O O . GLY A 1 88 ? -8.134 5.732 1.875 1.00 95.12 88 GLY A O 1
ATOM 660 N N . GLN A 1 89 ? -10.354 5.654 2.245 1.00 92.94 89 GLN A N 1
ATOM 661 C CA . GLN A 1 89 ? -10.710 6.761 1.353 1.00 92.94 89 GLN A CA 1
ATOM 662 C C . GLN A 1 89 ? -9.932 8.062 1.629 1.00 92.94 89 GLN A C 1
ATOM 664 O O . GLN A 1 89 ? -9.717 8.844 0.706 1.00 92.94 89 GLN A O 1
ATOM 669 N N . GLU A 1 90 ? -9.496 8.290 2.870 1.00 91.62 90 GLU A N 1
ATOM 670 C CA . GLU A 1 90 ? -8.681 9.448 3.267 1.00 91.62 90 GLU A CA 1
ATOM 671 C C . GLU A 1 90 ? -7.242 9.418 2.723 1.00 91.62 90 GLU A C 1
ATOM 673 O O . GLU A 1 90 ? -6.629 10.468 2.560 1.00 91.62 90 GLU A O 1
ATOM 678 N N . ASP A 1 91 ? -6.719 8.228 2.418 1.00 95.25 91 ASP A N 1
ATOM 679 C CA . ASP A 1 91 ? -5.355 8.008 1.925 1.00 95.25 91 ASP A CA 1
ATOM 680 C C . ASP A 1 91 ? -5.307 7.898 0.384 1.00 95.25 91 ASP A C 1
ATOM 682 O O . ASP A 1 91 ? -4.273 7.562 -0.199 1.00 95.25 91 ASP A O 1
ATOM 686 N N . SER A 1 92 ? -6.443 8.129 -0.280 1.00 94.19 92 SER A N 1
ATOM 687 C CA . SER A 1 92 ? -6.633 7.982 -1.724 1.00 94.19 92 SER A CA 1
ATOM 688 C C . SER A 1 92 ? -6.814 9.332 -2.409 1.00 94.19 92 SER A C 1
ATOM 690 O O . SER A 1 92 ? -7.466 10.234 -1.885 1.00 94.19 92 SER A O 1
ATOM 692 N N . THR A 1 93 ? -6.295 9.459 -3.631 1.00 85.12 93 THR A N 1
ATOM 693 C CA . THR A 1 93 ? -6.560 10.626 -4.495 1.00 85.12 93 THR A CA 1
ATOM 694 C C . THR A 1 93 ? -7.843 10.474 -5.317 1.00 85.12 93 THR A C 1
ATOM 696 O O . THR A 1 93 ? -8.367 11.464 -5.829 1.00 85.12 93 THR A O 1
ATOM 699 N N . GLY A 1 94 ? -8.367 9.250 -5.428 1.00 88.81 94 GLY A N 1
ATOM 700 C CA . GLY A 1 94 ? -9.598 8.913 -6.144 1.00 88.81 94 GLY A CA 1
ATOM 701 C C . GLY A 1 94 ? -10.619 8.187 -5.269 1.00 88.81 94 GLY A C 1
ATOM 702 O O . GLY A 1 94 ? -10.380 7.901 -4.095 1.00 88.81 94 GLY A O 1
ATOM 703 N N . LEU A 1 95 ? -11.779 7.871 -5.840 1.00 92.06 95 LEU A N 1
ATOM 704 C CA . LEU A 1 95 ? -12.800 7.082 -5.150 1.00 92.06 95 LEU A CA 1
ATOM 705 C C . LEU A 1 95 ? -12.350 5.617 -5.052 1.00 92.06 95 LEU A C 1
ATOM 707 O O . LEU A 1 95 ? -12.052 4.997 -6.076 1.00 92.06 95 LEU A O 1
ATOM 711 N N . LEU A 1 96 ? -12.293 5.075 -3.833 1.00 93.56 96 LEU A N 1
ATOM 712 C CA . LEU A 1 96 ? -11.980 3.667 -3.610 1.00 93.56 96 LEU A CA 1
ATOM 713 C C . LEU A 1 96 ? -13.241 2.822 -3.765 1.00 93.56 96 LEU A C 1
ATOM 715 O O . LEU A 1 96 ? -14.229 3.033 -3.065 1.00 93.56 96 LEU A O 1
ATOM 719 N 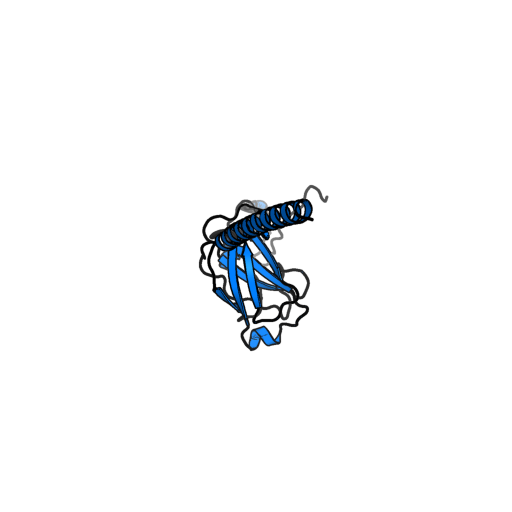N . GLU A 1 97 ? -13.195 1.827 -4.650 1.00 92.25 97 GLU A N 1
ATOM 720 C CA . GLU A 1 97 ? -14.333 0.943 -4.907 1.00 92.25 97 GLU A CA 1
ATOM 721 C C . GLU A 1 97 ? -13.899 -0.496 -5.193 1.00 92.25 97 GLU A C 1
ATOM 723 O O . GLU A 1 97 ? -12.987 -0.761 -5.984 1.00 92.25 97 GLU A O 1
ATOM 728 N N . GLY A 1 98 ? -14.632 -1.443 -4.606 1.00 92.31 98 GLY A N 1
ATOM 729 C CA . GLY A 1 98 ? -14.441 -2.870 -4.835 1.00 92.31 98 GLY A CA 1
ATOM 730 C C . GLY A 1 98 ? -13.330 -3.474 -3.978 1.00 92.31 98 GLY A C 1
ATOM 731 O O . GLY A 1 98 ? -13.257 -3.234 -2.774 1.00 92.31 98 GLY A O 1
ATOM 732 N N . ASN A 1 99 ? -12.505 -4.318 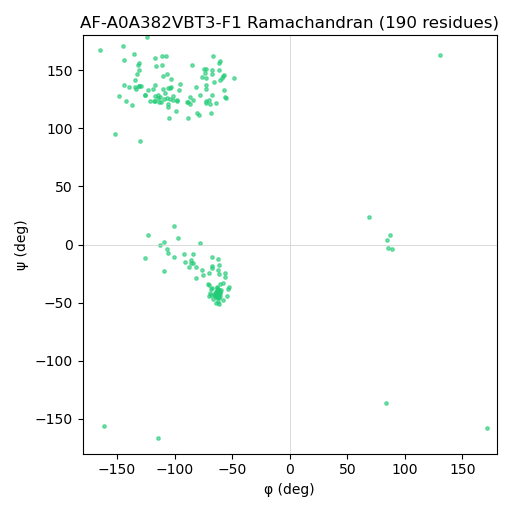-4.600 1.00 96.12 99 ASN A N 1
ATOM 733 C CA . ASN A 1 99 ? -11.471 -5.089 -3.914 1.00 96.12 99 ASN A CA 1
ATOM 734 C C . ASN A 1 99 ? -10.082 -4.528 -4.209 1.00 96.12 99 ASN A C 1
ATOM 736 O O . ASN A 1 99 ? -9.805 -4.128 -5.339 1.00 96.12 99 ASN A O 1
ATOM 740 N N . TYR A 1 100 ? -9.190 -4.620 -3.229 1.00 97.31 100 TYR A N 1
ATOM 741 C CA . TYR A 1 100 ? -7.830 -4.101 -3.288 1.00 97.31 100 TYR A CA 1
ATOM 742 C C . TYR A 1 100 ? -6.811 -5.128 -2.809 1.00 97.31 100 TYR A C 1
ATOM 744 O O . TYR A 1 100 ? -7.074 -5.933 -1.923 1.00 97.31 100 TYR A O 1
ATOM 752 N N . ARG A 1 101 ? -5.619 -5.109 -3.395 1.00 97.56 101 ARG A N 1
ATOM 753 C CA . ARG A 1 101 ? -4.459 -5.854 -2.901 1.00 97.56 101 ARG A CA 1
ATOM 754 C C . ARG A 1 101 ? -3.621 -4.923 -2.036 1.00 97.56 101 ARG A C 1
ATOM 756 O O . ARG A 1 101 ? -3.409 -3.774 -2.410 1.00 97.56 101 ARG A O 1
ATOM 763 N N . LEU A 1 102 ? -3.131 -5.428 -0.915 1.00 97.94 102 LEU A N 1
ATOM 764 C CA . LEU A 1 102 ? -2.336 -4.686 0.052 1.00 97.94 102 LEU A CA 1
ATOM 765 C C . LEU A 1 102 ? -0.857 -5.061 -0.090 1.00 97.94 102 LEU A C 1
ATOM 767 O O . LEU A 1 102 ? -0.511 -6.243 -0.182 1.00 97.94 102 LEU A O 1
ATOM 771 N N . LEU A 1 103 ? 0.013 -4.056 -0.074 1.00 97.56 103 LEU A N 1
ATOM 772 C CA . LEU A 1 103 ? 1.461 -4.221 0.026 1.00 97.56 103 LEU A CA 1
ATOM 773 C C . LEU A 1 103 ? 2.001 -3.233 1.055 1.00 97.56 103 LEU A C 1
ATOM 775 O O . LEU A 1 103 ? 1.630 -2.059 1.039 1.00 97.56 103 LEU A O 1
ATOM 779 N N . VAL A 1 104 ? 2.893 -3.708 1.922 1.00 96.81 104 VAL A N 1
ATOM 780 C CA . VAL A 1 104 ? 3.612 -2.853 2.869 1.00 96.81 104 VAL A CA 1
ATOM 781 C C . VAL A 1 104 ? 5.103 -2.945 2.600 1.00 96.81 104 VAL A C 1
ATOM 783 O O . VAL A 1 104 ? 5.649 -4.039 2.419 1.00 96.81 104 VAL A O 1
ATOM 786 N N . ILE A 1 105 ? 5.758 -1.790 2.568 1.00 95.06 105 ILE A N 1
ATOM 787 C CA . ILE A 1 105 ? 7.199 -1.659 2.362 1.00 95.06 105 ILE A CA 1
ATOM 788 C C . ILE A 1 105 ? 7.735 -0.689 3.408 1.00 95.06 105 ILE A C 1
ATOM 790 O O . ILE A 1 105 ? 7.147 0.367 3.626 1.00 95.06 105 ILE A O 1
ATOM 794 N N . THR A 1 106 ? 8.833 -1.038 4.068 1.00 93.94 106 THR A N 1
ATOM 795 C CA . THR A 1 106 ? 9.571 -0.070 4.886 1.00 93.94 106 THR A CA 1
ATOM 796 C C . THR A 1 106 ? 10.466 0.760 3.985 1.00 93.94 106 THR A C 1
ATOM 798 O O . THR A 1 106 ? 11.174 0.181 3.166 1.00 93.94 106 THR A O 1
ATOM 801 N N . ASP A 1 107 ? 10.488 2.064 4.188 1.00 90.44 107 ASP A N 1
ATOM 802 C CA . ASP A 1 107 ? 11.316 3.003 3.441 1.00 90.44 107 ASP A CA 1
ATOM 803 C C . ASP A 1 107 ? 12.309 3.670 4.392 1.00 90.44 107 ASP A C 1
ATOM 805 O O . ASP A 1 107 ? 11.932 4.194 5.450 1.00 90.44 107 ASP A O 1
ATOM 809 N N . LYS A 1 108 ? 13.584 3.616 4.015 1.00 87.69 108 LYS A N 1
ATOM 810 C CA . LYS A 1 108 ? 14.696 4.165 4.799 1.00 87.69 108 LYS A CA 1
ATOM 811 C C . LYS A 1 108 ? 15.315 5.402 4.167 1.00 87.69 108 LYS A C 1
ATOM 813 O O . LYS A 1 108 ? 15.975 6.161 4.877 1.00 87.69 108 LYS A O 1
ATOM 818 N N . ASP A 1 109 ? 15.160 5.584 2.860 1.00 83.44 109 ASP A N 1
ATOM 819 C CA . ASP A 1 109 ? 15.861 6.620 2.100 1.00 83.44 109 ASP A CA 1
ATOM 820 C C . ASP A 1 109 ? 14.936 7.720 1.555 1.00 83.44 109 ASP A C 1
ATOM 822 O O . ASP A 1 109 ? 15.415 8.700 0.978 1.00 83.44 109 ASP A O 1
ATOM 826 N N . GLY A 1 110 ? 13.630 7.612 1.814 1.00 80.69 110 GLY A N 1
ATOM 827 C CA . GLY A 1 110 ? 12.623 8.571 1.378 1.00 80.69 110 GLY A CA 1
ATOM 828 C C . GLY A 1 110 ? 12.090 8.284 -0.025 1.00 80.69 110 GLY A C 1
ATOM 829 O O . GLY A 1 110 ? 11.381 9.132 -0.574 1.00 80.69 110 GLY A O 1
ATOM 830 N N . ASN A 1 111 ? 12.441 7.145 -0.633 1.00 83.12 111 ASN A N 1
ATOM 831 C CA . ASN A 1 111 ? 12.029 6.780 -1.980 1.00 83.12 111 ASN A CA 1
ATOM 832 C C . ASN A 1 111 ? 11.445 5.354 -2.049 1.00 83.12 111 ASN A C 1
ATOM 834 O O . ASN A 1 111 ? 12.137 4.411 -2.430 1.00 83.12 111 ASN A O 1
ATOM 838 N N . PRO A 1 112 ? 10.124 5.191 -1.850 1.00 81.31 112 PRO A N 1
ATOM 839 C CA . PRO A 1 112 ? 9.481 3.874 -1.835 1.00 81.31 112 PRO A CA 1
ATOM 840 C C . PRO A 1 112 ? 9.473 3.166 -3.201 1.00 81.31 112 PRO A C 1
ATOM 842 O O . PRO A 1 112 ? 9.112 1.991 -3.289 1.00 81.31 112 PRO A O 1
ATOM 845 N N . GLU A 1 113 ? 9.832 3.857 -4.290 1.00 82.81 113 GLU A N 1
ATOM 846 C CA . GLU A 1 113 ? 9.903 3.249 -5.619 1.00 82.81 113 GLU A CA 1
ATOM 847 C C . GLU A 1 113 ? 11.229 2.531 -5.888 1.00 82.81 113 GLU A C 1
ATOM 849 O O . GLU A 1 113 ? 11.325 1.749 -6.843 1.00 82.81 113 GLU A O 1
ATOM 854 N N . ARG A 1 114 ? 12.262 2.796 -5.080 1.00 83.44 114 ARG A N 1
ATOM 855 C CA . ARG A 1 114 ? 13.601 2.242 -5.271 1.00 83.44 114 ARG A CA 1
ATOM 856 C C . ARG A 1 114 ? 14.005 1.445 -4.038 1.00 83.44 114 ARG A C 1
ATOM 858 O O . ARG A 1 114 ? 14.031 2.003 -2.958 1.00 83.44 114 ARG A O 1
ATOM 865 N N . PRO A 1 115 ? 14.363 0.161 -4.188 1.00 85.12 115 PRO A N 1
ATOM 866 C CA . PRO A 1 115 ? 14.791 -0.622 -3.043 1.00 85.12 115 PRO A CA 1
ATOM 867 C C . PRO A 1 115 ? 16.125 -0.107 -2.497 1.00 85.12 115 PRO A C 1
ATOM 869 O O . PRO A 1 115 ? 17.110 -0.023 -3.240 1.00 85.12 115 PRO A O 1
ATOM 872 N N . ALA A 1 116 ? 16.171 0.138 -1.192 1.00 85.38 116 ALA A N 1
ATOM 873 C CA . ALA A 1 116 ? 17.375 0.478 -0.449 1.00 85.38 116 ALA A CA 1
ATOM 874 C C . ALA A 1 116 ? 17.800 -0.653 0.514 1.00 85.38 116 ALA A C 1
ATOM 876 O O . ALA A 1 116 ? 16.987 -1.473 0.961 1.00 85.38 116 ALA A O 1
ATOM 877 N N . PRO A 1 117 ? 19.098 -0.749 0.862 1.00 83.75 117 PRO A N 1
ATOM 878 C CA . PRO A 1 117 ? 19.567 -1.735 1.829 1.00 83.75 117 PRO A CA 1
ATOM 879 C C . PRO A 1 117 ? 18.867 -1.612 3.190 1.00 83.75 117 PRO A C 1
ATOM 881 O O . PRO A 1 117 ? 18.797 -0.537 3.778 1.00 83.75 117 PRO A O 1
ATOM 884 N N . GLY A 1 118 ? 18.413 -2.747 3.725 1.00 83.81 118 GLY A N 1
ATOM 885 C CA . GLY A 1 118 ? 17.741 -2.819 5.027 1.00 83.81 118 GLY A CA 1
ATOM 886 C C . GLY A 1 118 ? 16.227 -2.614 4.970 1.00 83.81 118 GLY A C 1
ATOM 887 O O . GLY A 1 118 ? 15.565 -2.777 5.992 1.00 83.81 118 GLY A O 1
ATOM 888 N N . GLU A 1 119 ? 15.666 -2.313 3.802 1.00 91.75 119 GLU A N 1
ATOM 889 C CA . GLU A 1 119 ? 14.221 -2.264 3.616 1.00 91.75 119 GLU A CA 1
ATOM 890 C C . GLU A 1 119 ? 13.609 -3.664 3.590 1.00 91.75 119 GLU A C 1
ATOM 892 O O . GLU A 1 119 ? 14.222 -4.642 3.148 1.00 91.75 119 GLU A O 1
ATOM 897 N N . SER A 1 120 ? 12.380 -3.766 4.078 1.00 93.31 120 SER A N 1
ATOM 898 C CA . SER A 1 120 ? 11.625 -4.996 4.251 1.00 93.31 120 SER A CA 1
ATOM 899 C C . SER A 1 120 ? 10.230 -4.857 3.659 1.00 93.31 120 SER A C 1
ATOM 901 O O . SER A 1 120 ? 9.641 -3.779 3.635 1.00 93.31 120 SER A O 1
ATOM 903 N N . THR A 1 121 ? 9.687 -5.972 3.187 1.00 95.12 121 THR A N 1
ATOM 904 C CA . THR A 1 121 ? 8.337 -6.061 2.632 1.00 95.12 121 THR A CA 1
ATOM 905 C C . THR A 1 121 ? 7.703 -7.407 2.982 1.00 95.12 121 THR A C 1
ATOM 907 O O . THR A 1 121 ? 8.365 -8.303 3.518 1.00 95.12 121 THR A O 1
ATOM 910 N N . GLY A 1 122 ? 6.411 -7.536 2.702 1.00 94.62 122 GLY A N 1
ATOM 911 C CA . GLY A 1 122 ? 5.661 -8.782 2.790 1.00 94.62 122 GLY A CA 1
ATOM 912 C C . GLY A 1 122 ? 5.182 -9.259 1.422 1.00 94.62 122 GLY A C 1
ATOM 913 O O . GLY A 1 122 ? 5.611 -8.787 0.367 1.00 94.62 122 GLY A O 1
ATOM 914 N N . GLN A 1 123 ? 4.260 -10.216 1.435 1.00 95.62 123 GLN A N 1
ATOM 915 C CA . GLN A 1 123 ? 3.590 -10.665 0.219 1.00 95.62 123 GLN A CA 1
ATOM 916 C C . GLN A 1 123 ? 2.530 -9.643 -0.227 1.00 95.62 123 GLN A C 1
ATOM 918 O O . GLN A 1 123 ? 1.838 -9.054 0.603 1.00 95.62 123 GLN A O 1
ATOM 923 N N . LEU A 1 124 ? 2.353 -9.466 -1.540 1.00 96.94 124 LEU A N 1
ATOM 924 C CA . LEU A 1 124 ? 1.158 -8.810 -2.073 1.00 96.94 124 LEU A CA 1
ATOM 925 C C . LEU A 1 124 ? -0.063 -9.667 -1.730 1.00 96.94 124 LEU A C 1
ATOM 927 O O . LEU A 1 124 ? -0.116 -10.844 -2.101 1.00 96.94 124 LEU A O 1
ATOM 931 N N . THR A 1 125 ? -1.034 -9.111 -1.011 1.00 97.12 125 THR A N 1
ATOM 932 C CA . THR A 1 125 ? -2.184 -9.912 -0.584 1.00 97.12 125 THR A CA 1
ATOM 933 C C . THR A 1 125 ? -3.042 -10.345 -1.771 1.00 97.12 125 THR A C 1
ATOM 935 O O . THR A 1 125 ? -3.034 -9.753 -2.856 1.00 97.12 125 THR A O 1
ATOM 938 N N . ARG A 1 126 ? -3.875 -11.362 -1.534 1.00 95.88 126 ARG A N 1
ATOM 939 C CA . ARG A 1 126 ? -5.064 -11.577 -2.367 1.00 95.88 126 ARG A CA 1
ATOM 940 C C . ARG A 1 126 ? -5.982 -10.345 -2.280 1.00 95.88 126 ARG A C 1
ATOM 942 O O . ARG A 1 126 ? -5.871 -9.599 -1.306 1.00 95.88 126 ARG A O 1
ATOM 949 N N . PRO A 1 127 ? -6.871 -10.123 -3.263 1.00 96.88 127 PRO A N 1
ATOM 950 C CA . PRO A 1 127 ? -7.832 -9.029 -3.196 1.00 96.88 127 PRO A CA 1
ATOM 951 C C . PRO A 1 127 ? -8.680 -9.106 -1.919 1.00 96.88 127 PRO A C 1
ATOM 953 O O . PRO A 1 127 ? -9.276 -10.143 -1.630 1.00 96.88 127 PRO A O 1
ATOM 956 N N . LEU A 1 128 ? -8.707 -8.007 -1.177 1.00 96.94 128 LEU A N 1
ATOM 957 C CA . LEU A 1 128 ? -9.466 -7.782 0.044 1.00 96.94 128 LEU A CA 1
ATOM 958 C C . LEU A 1 128 ? -10.583 -6.775 -0.262 1.00 96.94 128 LEU A C 1
ATOM 960 O O . LEU A 1 128 ? -10.304 -5.766 -0.916 1.00 96.94 128 LEU A O 1
ATOM 964 N N . PRO A 1 129 ? -11.828 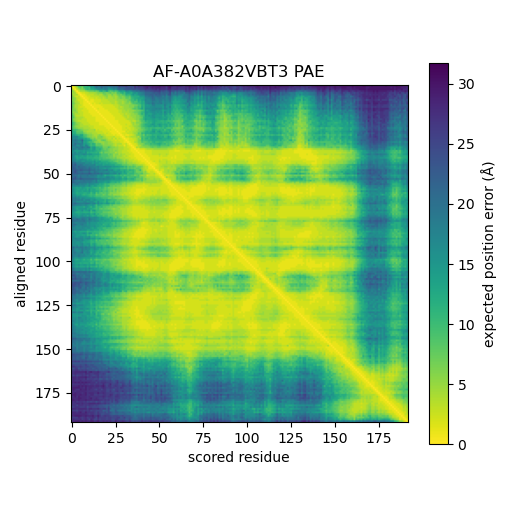-7.012 0.174 1.00 96.19 129 PRO A N 1
ATOM 965 C CA . PRO A 1 129 ? -12.874 -6.003 0.074 1.00 96.19 129 PRO A CA 1
ATOM 966 C C . PRO A 1 129 ? -12.586 -4.820 1.008 1.00 96.19 129 PRO A C 1
ATOM 968 O O . PRO A 1 129 ? -12.001 -4.997 2.080 1.00 96.19 129 PRO A O 1
ATOM 971 N N . LEU A 1 130 ? -13.030 -3.619 0.631 1.00 95.31 130 LEU A N 1
ATOM 972 C CA . LEU A 1 130 ? -13.149 -2.515 1.591 1.00 95.31 130 LEU A CA 1
ATOM 973 C C . LEU A 1 130 ? -14.068 -2.932 2.754 1.00 95.31 130 LEU A C 1
ATOM 975 O O . LEU A 1 130 ? -14.986 -3.734 2.570 1.00 95.31 130 LEU A O 1
ATOM 979 N N . GLY A 1 131 ? -13.774 -2.447 3.957 1.00 93.81 131 GLY A N 1
ATOM 980 C CA . GLY A 1 131 ? -14.374 -2.909 5.209 1.00 93.81 131 GLY A 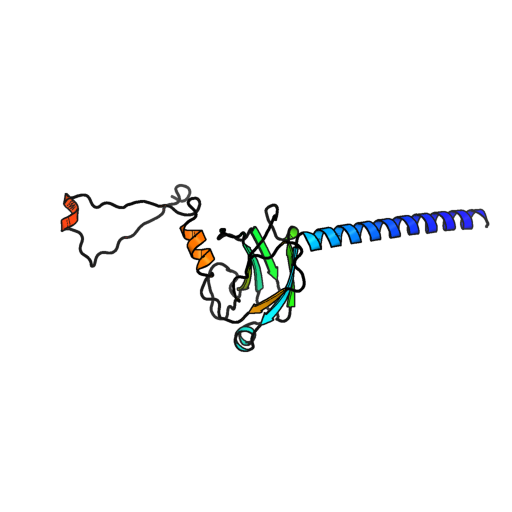CA 1
ATOM 981 C C . GLY A 1 131 ? -13.699 -4.146 5.809 1.00 93.81 131 GLY A C 1
ATOM 982 O O . GLY A 1 131 ? -14.181 -4.680 6.803 1.00 93.81 131 GLY A O 1
ATOM 983 N N . SER A 1 132 ? -12.603 -4.643 5.221 1.00 95.62 132 SER A N 1
ATOM 984 C CA . SER A 1 132 ? -11.849 -5.754 5.815 1.00 95.62 132 SER A CA 1
ATOM 985 C C . SER A 1 132 ? -11.122 -5.306 7.080 1.00 95.62 132 SER A C 1
ATOM 987 O O . SER A 1 132 ? -10.282 -4.408 7.032 1.00 95.62 132 SER A O 1
ATOM 989 N N . GLU A 1 133 ? -11.381 -5.993 8.188 1.00 95.25 133 GLU A N 1
ATOM 990 C CA . GLU A 1 133 ? -10.761 -5.726 9.486 1.00 95.25 133 GLU A CA 1
ATOM 991 C C . GLU A 1 133 ? -9.932 -6.917 9.974 1.00 95.25 133 GLU A C 1
ATOM 993 O O . GLU A 1 133 ? -10.113 -8.056 9.537 1.00 95.25 133 GLU A O 1
ATOM 998 N N . GLY A 1 134 ? -9.016 -6.658 10.910 1.00 94.19 134 GLY A N 1
ATOM 999 C CA . GLY A 1 134 ? -8.226 -7.708 11.559 1.00 94.19 134 GLY A CA 1
ATOM 1000 C C . GLY A 1 134 ? -7.211 -8.387 10.637 1.00 94.19 134 GLY A C 1
ATOM 1001 O O . GLY A 1 134 ? -6.813 -9.521 10.893 1.00 94.19 134 GLY A O 1
ATOM 1002 N N . ILE A 1 135 ? -6.784 -7.716 9.563 1.00 97.00 135 ILE A N 1
ATOM 1003 C CA . ILE A 1 135 ? -5.799 -8.266 8.629 1.00 97.00 135 ILE A CA 1
ATOM 1004 C C . ILE A 1 135 ? -4.427 -8.361 9.301 1.00 97.00 135 ILE A C 1
ATOM 1006 O O . ILE A 1 135 ? -3.840 -7.356 9.698 1.00 97.00 135 ILE A O 1
ATOM 1010 N N . GLU A 1 136 ? -3.871 -9.565 9.380 1.00 97.56 136 GLU A N 1
ATOM 1011 C CA . GLU A 1 136 ? -2.485 -9.767 9.800 1.00 97.56 136 GLU A CA 1
ATOM 1012 C C . GLU A 1 136 ? -1.558 -9.695 8.582 1.00 97.56 136 GLU A C 1
ATOM 1014 O O . GLU A 1 136 ? -1.537 -10.592 7.738 1.00 97.56 136 GLU A O 1
ATOM 1019 N N . TYR A 1 137 ? -0.781 -8.616 8.482 1.00 97.88 137 TYR A N 1
ATOM 1020 C CA . TYR A 1 137 ? 0.204 -8.431 7.420 1.00 97.88 137 TYR A CA 1
ATOM 1021 C C . TYR A 1 137 ? 1.614 -8.674 7.959 1.00 97.88 137 TYR A C 1
ATOM 1023 O O . TYR A 1 137 ? 2.025 -8.032 8.920 1.00 97.88 137 TYR A O 1
ATOM 1031 N N . VAL A 1 138 ? 2.386 -9.573 7.346 1.00 97.50 138 VAL A N 1
ATOM 1032 C CA . VAL A 1 138 ? 3.716 -9.955 7.850 1.00 97.50 138 VAL A CA 1
ATOM 1033 C C . VAL A 1 138 ? 4.816 -9.470 6.909 1.00 97.50 138 VAL A C 1
ATOM 1035 O O . VAL A 1 138 ? 4.861 -9.856 5.742 1.00 97.50 138 VAL A O 1
ATOM 1038 N N . LEU A 1 139 ? 5.741 -8.670 7.441 1.00 96.12 139 LEU A N 1
ATOM 1039 C CA . LEU A 1 139 ? 7.018 -8.350 6.807 1.00 96.12 139 LEU A CA 1
ATOM 1040 C C . LEU A 1 139 ? 7.989 -9.517 7.022 1.00 96.12 139 LEU A C 1
ATOM 1042 O O . LEU A 1 139 ? 8.419 -9.799 8.147 1.00 96.12 139 LEU A O 1
ATOM 1046 N N . ASP A 1 140 ? 8.323 -10.222 5.948 1.00 94.88 140 ASP A N 1
ATOM 1047 C CA . ASP A 1 140 ? 9.036 -11.502 6.012 1.00 94.88 140 ASP A CA 1
ATOM 1048 C C . ASP A 1 140 ? 10.318 -11.554 5.173 1.00 94.88 140 ASP A C 1
ATOM 1050 O O . ASP A 1 140 ? 11.130 -12.464 5.350 1.00 94.88 140 ASP A O 1
ATOM 1054 N N . ARG A 1 141 ? 10.543 -10.574 4.294 1.00 92.88 141 ARG A N 1
ATOM 1055 C CA . ARG A 1 141 ? 11.687 -10.558 3.376 1.00 92.88 141 ARG A CA 1
ATOM 1056 C C . ARG A 1 141 ? 12.226 -9.152 3.158 1.00 92.88 141 ARG A C 1
ATOM 1058 O O . ARG A 1 141 ? 11.511 -8.169 3.317 1.00 92.88 141 ARG A O 1
ATOM 1065 N N . SER A 1 142 ? 13.480 -9.059 2.723 1.00 92.00 142 SER A N 1
ATOM 1066 C CA . SER A 1 142 ? 14.050 -7.785 2.280 1.00 92.00 142 SER A CA 1
ATOM 1067 C C . SER A 1 142 ? 13.357 -7.293 1.012 1.00 92.00 142 SER A C 1
ATOM 1069 O O . SER A 1 142 ? 13.110 -8.079 0.090 1.00 92.00 142 SER A O 1
ATOM 1071 N N . PHE A 1 143 ? 13.103 -5.993 0.934 1.00 91.88 143 PHE A N 1
ATOM 1072 C CA . PHE A 1 143 ? 12.595 -5.371 -0.274 1.00 91.88 143 PHE A CA 1
ATOM 1073 C C . PHE A 1 143 ? 13.706 -5.304 -1.329 1.00 91.88 143 PHE A C 1
ATOM 1075 O O . PHE A 1 143 ? 14.792 -4.781 -1.097 1.00 91.88 143 PHE A O 1
ATOM 1082 N N . ARG A 1 144 ? 13.452 -5.909 -2.493 1.00 90.06 144 ARG A N 1
ATOM 1083 C CA . ARG A 1 144 ? 14.375 -5.914 -3.645 1.00 90.06 144 ARG A CA 1
ATOM 1084 C C . ARG A 1 144 ? 13.732 -5.337 -4.908 1.00 90.06 144 ARG A C 1
ATOM 1086 O O . ARG A 1 144 ? 14.306 -5.445 -5.988 1.00 90.06 144 ARG A O 1
ATOM 1093 N N . GLY A 1 145 ? 12.537 -4.770 -4.777 1.00 89.38 145 GLY A N 1
ATOM 1094 C CA . GLY A 1 145 ? 11.684 -4.328 -5.873 1.00 89.38 145 GLY A CA 1
ATOM 1095 C C . GLY A 1 145 ? 10.255 -4.847 -5.726 1.00 89.38 145 GLY A C 1
ATOM 1096 O O . GLY A 1 145 ? 9.987 -5.767 -4.947 1.00 89.38 145 GLY A O 1
ATOM 1097 N N . PHE A 1 146 ? 9.334 -4.231 -6.469 1.00 91.62 146 PHE A N 1
ATOM 1098 C CA . PHE A 1 146 ? 7.918 -4.586 -6.42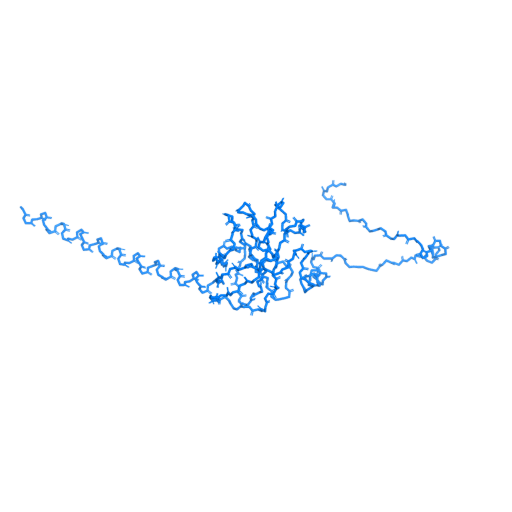6 1.00 91.62 146 PHE A CA 1
ATOM 1099 C C . PHE A 1 146 ? 7.664 -6.045 -6.851 1.00 91.62 146 PHE A C 1
ATOM 1101 O O . PHE A 1 146 ? 8.400 -6.580 -7.689 1.00 91.62 146 PHE A O 1
ATOM 1108 N N . PRO A 1 147 ? 6.606 -6.682 -6.311 1.00 92.12 147 PRO A N 1
ATOM 1109 C CA . PRO A 1 147 ? 6.139 -7.996 -6.745 1.00 92.12 147 PRO A CA 1
ATOM 1110 C C . PRO A 1 147 ? 5.995 -8.097 -8.270 1.00 92.12 147 PRO A C 1
ATOM 1112 O O . PRO A 1 147 ? 5.597 -7.136 -8.936 1.00 92.12 147 PRO A O 1
ATOM 1115 N N . GLN A 1 148 ? 6.314 -9.269 -8.829 1.00 89.50 148 GLN A N 1
ATOM 1116 C CA . GLN A 1 148 ? 6.335 -9.484 -10.283 1.00 89.50 148 GLN A CA 1
ATOM 1117 C C . GLN A 1 148 ? 4.983 -9.189 -10.932 1.00 89.50 148 GLN A C 1
ATOM 1119 O O . GLN A 1 148 ? 4.942 -8.690 -12.052 1.00 89.50 148 GLN A O 1
ATOM 1124 N N . GLU A 1 149 ? 3.893 -9.454 -10.220 1.00 90.00 149 GLU A N 1
ATOM 1125 C CA . GLU A 1 149 ? 2.524 -9.196 -10.646 1.00 90.00 149 GLU A CA 1
ATOM 1126 C C . GLU A 1 149 ? 2.319 -7.711 -10.976 1.00 90.00 149 GLU A C 1
ATOM 1128 O O . GLU A 1 149 ? 1.849 -7.387 -12.065 1.00 90.00 149 GLU A O 1
ATOM 1133 N N . LEU A 1 150 ? 2.771 -6.808 -10.097 1.00 91.00 150 LEU A N 1
ATOM 1134 C CA . LEU A 1 150 ? 2.678 -5.360 -10.318 1.00 91.00 150 LEU A CA 1
ATOM 1135 C C . LEU A 1 150 ? 3.620 -4.899 -11.436 1.00 91.00 150 LEU A C 1
ATOM 1137 O O . LEU A 1 150 ? 3.285 -4.004 -12.208 1.00 91.00 150 LEU A O 1
ATOM 1141 N N . LEU A 1 151 ? 4.800 -5.515 -11.561 1.00 88.31 151 LEU A N 1
ATOM 1142 C CA . LEU A 1 151 ? 5.748 -5.189 -12.631 1.00 88.31 151 LEU A CA 1
ATOM 1143 C C . LEU A 1 151 ? 5.234 -5.609 -14.014 1.00 88.31 151 LEU A C 1
ATOM 1145 O O . LEU A 1 151 ? 5.455 -4.895 -14.993 1.00 88.31 151 LEU A O 1
ATOM 1149 N N . ILE A 1 152 ? 4.566 -6.761 -14.112 1.00 86.62 152 ILE A N 1
ATOM 1150 C CA . ILE A 1 152 ? 3.932 -7.225 -15.351 1.00 86.62 152 ILE A CA 1
ATOM 1151 C C . ILE A 1 152 ? 2.814 -6.263 -15.734 1.00 86.62 152 ILE A C 1
ATOM 1153 O O . ILE A 1 152 ? 2.824 -5.770 -16.859 1.00 86.62 152 ILE A O 1
ATOM 1157 N N . GLU A 1 153 ? 1.925 -5.940 -14.791 1.00 85.25 153 GLU A N 1
ATOM 1158 C CA . GLU A 1 153 ? 0.848 -4.966 -14.993 1.00 85.25 153 GLU A CA 1
ATOM 1159 C C . GLU A 1 153 ? 1.414 -3.625 -15.478 1.00 85.25 153 GLU A C 1
ATOM 1161 O O . GLU A 1 153 ? 0.955 -3.092 -16.492 1.00 85.25 153 GLU A O 1
ATOM 1166 N N . ARG A 1 154 ? 2.507 -3.156 -14.852 1.00 83.88 154 ARG A N 1
ATOM 1167 C CA . ARG A 1 154 ? 3.197 -1.923 -15.243 1.00 83.88 154 ARG A CA 1
ATOM 1168 C C . ARG A 1 154 ? 3.707 -1.985 -16.667 1.00 83.88 154 ARG A C 1
ATOM 1170 O O . ARG A 1 154 ? 3.610 -0.976 -17.332 1.00 83.88 154 ARG A O 1
ATOM 1177 N N . ARG A 1 155 ? 4.234 -3.118 -17.147 1.00 82.12 155 ARG A N 1
ATOM 1178 C CA . ARG A 1 155 ? 4.713 -3.290 -18.538 1.00 82.12 155 ARG A CA 1
ATOM 1179 C C . ARG A 1 155 ? 3.582 -3.437 -19.550 1.00 82.12 155 ARG A C 1
ATOM 1181 O O . ARG A 1 155 ? 3.792 -3.225 -20.749 1.00 82.12 155 ARG A O 1
ATOM 1188 N N . THR A 1 156 ? 2.423 -3.916 -19.109 1.00 81.31 156 THR A N 1
ATOM 1189 C CA . THR A 1 156 ? 1.261 -4.151 -19.972 1.00 81.31 156 THR A CA 1
ATOM 1190 C C . THR A 1 156 ? 0.362 -2.946 -20.141 1.00 81.31 156 THR A C 1
ATOM 1192 O O . THR A 1 156 ? -0.362 -2.903 -21.131 1.00 81.31 156 THR A O 1
ATOM 1195 N N . ASP A 1 157 ? 0.454 -1.971 -19.243 1.00 79.94 157 ASP A N 1
ATOM 1196 C CA . ASP A 1 157 ? -0.319 -0.742 -19.316 1.00 79.94 157 ASP A CA 1
ATOM 1197 C C . ASP A 1 157 ? 0.128 0.135 -20.507 1.00 79.94 157 ASP A C 1
ATOM 1199 O O . ASP A 1 157 ? 1.250 0.652 -20.512 1.00 79.94 157 ASP A O 1
ATOM 1203 N N . PRO A 1 158 ? -0.717 0.327 -21.535 1.00 78.19 158 PRO A N 1
ATOM 1204 C CA . PRO A 1 158 ? -0.359 1.139 -22.693 1.00 78.19 158 PRO A CA 1
ATOM 1205 C C . PRO A 1 158 ? -0.215 2.631 -22.362 1.00 78.19 158 PRO A C 1
ATOM 1207 O O . PRO A 1 158 ? 0.436 3.342 -23.118 1.00 78.19 158 PRO A O 1
ATOM 1210 N N . SER A 1 159 ? -0.788 3.115 -21.255 1.00 79.31 159 SER A N 1
ATOM 1211 C CA . SER A 1 159 ? -0.657 4.517 -20.837 1.00 79.31 159 SER A CA 1
ATOM 1212 C C . SER A 1 159 ? 0.711 4.829 -20.221 1.00 79.31 159 SER A C 1
ATOM 1214 O O . SER A 1 159 ? 1.151 5.976 -20.245 1.00 79.31 159 SER A O 1
ATOM 1216 N N . LEU A 1 160 ? 1.407 3.801 -19.721 1.00 77.19 160 LEU A N 1
ATOM 1217 C CA . LEU A 1 160 ? 2.707 3.922 -19.056 1.00 77.19 160 LEU A CA 1
ATOM 1218 C C . LEU A 1 160 ? 3.878 3.430 -19.914 1.00 77.19 160 LEU A C 1
ATOM 1220 O O . LEU A 1 160 ? 5.031 3.581 -19.512 1.00 77.19 160 LEU A O 1
ATOM 1224 N N . ASN A 1 161 ? 3.617 2.824 -21.078 1.00 77.75 161 ASN A N 1
ATOM 1225 C CA . ASN A 1 161 ? 4.662 2.234 -21.915 1.00 77.75 161 ASN A CA 1
ATOM 1226 C C . ASN A 1 161 ? 4.553 2.666 -23.367 1.00 77.75 161 ASN A C 1
ATOM 1228 O O . ASN A 1 161 ? 3.503 2.567 -23.996 1.00 77.75 161 ASN A O 1
ATOM 1232 N N . ILE A 1 162 ? 5.708 2.986 -23.940 1.00 79.12 162 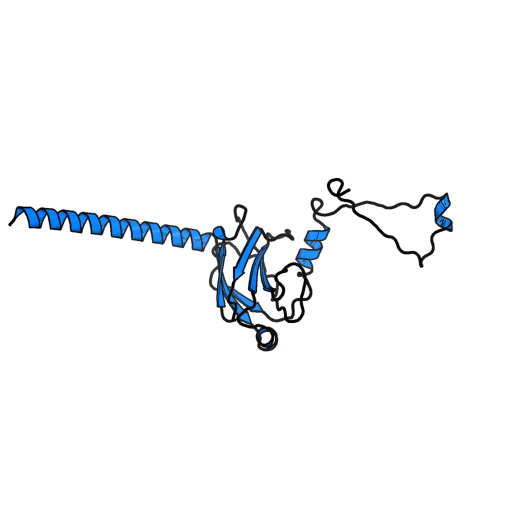ILE A N 1
ATOM 1233 C CA . ILE A 1 162 ? 5.873 3.106 -25.383 1.00 79.12 162 ILE A CA 1
ATOM 1234 C C . ILE A 1 162 ? 6.235 1.724 -25.924 1.00 79.12 162 ILE A C 1
ATOM 1236 O O . ILE A 1 162 ? 7.218 1.112 -25.502 1.00 79.12 162 ILE A O 1
ATOM 1240 N N . ARG A 1 163 ? 5.431 1.223 -26.863 1.00 80.25 163 ARG A N 1
ATOM 1241 C CA . ARG A 1 163 ? 5.676 -0.043 -27.562 1.00 80.25 163 ARG A CA 1
ATOM 1242 C C . ARG A 1 163 ? 5.884 0.221 -29.044 1.00 80.25 163 ARG A C 1
ATOM 1244 O O . ARG A 1 163 ? 5.140 0.985 -29.651 1.00 80.25 163 ARG A O 1
ATOM 1251 N N . GLY A 1 164 ? 6.870 -0.448 -29.624 1.00 80.38 164 GLY A N 1
ATOM 1252 C CA . GLY A 1 164 ? 7.187 -0.350 -31.041 1.00 80.38 164 GLY A CA 1
ATOM 1253 C C . GLY A 1 164 ? 8.093 -1.490 -31.482 1.00 80.38 164 GLY A C 1
ATOM 1254 O O . GLY A 1 164 ? 8.649 -2.210 -30.654 1.00 80.38 164 GLY A O 1
ATOM 1255 N N . THR A 1 165 ? 8.226 -1.645 -32.794 1.00 84.94 165 THR A N 1
ATOM 1256 C CA . THR A 1 165 ? 9.218 -2.536 -33.403 1.00 84.94 165 THR A CA 1
ATOM 1257 C C . THR A 1 165 ? 10.319 -1.662 -33.981 1.00 84.94 165 THR A C 1
ATOM 1259 O O . THR A 1 165 ? 10.022 -0.645 -34.607 1.00 84.94 165 THR A O 1
ATOM 1262 N N . VAL A 1 166 ? 11.579 -2.027 -33.747 1.00 83.56 166 VAL A N 1
ATOM 1263 C CA . VAL A 1 166 ? 12.717 -1.365 -34.389 1.00 83.56 166 VAL A CA 1
ATOM 1264 C C . VAL A 1 166 ? 13.246 -2.285 -35.469 1.00 83.56 166 VAL A C 1
ATOM 1266 O O . VAL A 1 166 ? 13.846 -3.318 -35.182 1.00 83.56 166 VAL A O 1
ATOM 1269 N N . ASP A 1 167 ? 13.007 -1.888 -36.712 1.00 86.62 167 ASP A N 1
ATOM 1270 C CA . ASP A 1 167 ? 13.497 -2.595 -37.883 1.00 86.62 167 ASP A CA 1
ATOM 1271 C C . ASP A 1 167 ? 14.794 -1.968 -38.386 1.00 86.62 167 ASP A C 1
ATOM 1273 O O . ASP A 1 167 ? 14.908 -0.754 -38.571 1.00 86.62 167 ASP A O 1
ATOM 1277 N N . VAL A 1 168 ? 15.777 -2.821 -38.667 1.00 86.81 168 VAL A N 1
ATOM 1278 C CA . VAL A 1 168 ? 17.027 -2.408 -39.304 1.00 86.81 168 VAL A CA 1
ATOM 1279 C C . VAL A 1 168 ? 16.831 -2.437 -40.814 1.00 86.81 168 VAL A C 1
ATOM 1281 O O . VAL A 1 168 ? 16.529 -3.488 -41.401 1.00 86.81 168 VAL A O 1
ATOM 1284 N N . ILE A 1 169 ? 17.025 -1.281 -41.455 1.00 90.94 169 ILE A N 1
ATOM 1285 C CA . ILE A 1 169 ? 16.939 -1.168 -42.912 1.00 90.94 169 ILE A CA 1
ATOM 1286 C C . ILE A 1 169 ? 17.951 -2.112 -43.586 1.00 90.94 169 ILE A C 1
ATOM 1288 O O . ILE A 1 169 ? 19.071 -2.249 -43.092 1.00 90.94 169 ILE A O 1
ATOM 1292 N N . PRO A 1 170 ? 17.621 -2.733 -44.736 1.00 90.88 170 PRO A N 1
ATOM 1293 C CA . PRO A 1 170 ? 18.444 -3.793 -45.325 1.00 90.88 170 PRO A CA 1
ATOM 1294 C C . PRO A 1 170 ? 19.922 -3.433 -45.517 1.00 90.88 170 PRO A C 1
ATOM 1296 O O . PRO A 1 170 ? 20.786 -4.263 -45.278 1.00 90.88 170 PRO A O 1
ATOM 1299 N N . LYS A 1 171 ? 20.218 -2.178 -45.876 1.00 91.19 171 LYS A N 1
ATOM 1300 C CA . LYS A 1 171 ? 21.586 -1.690 -46.125 1.00 91.19 171 LYS A CA 1
ATOM 1301 C C . LYS A 1 171 ? 22.481 -1.628 -44.879 1.00 91.19 171 LYS A C 1
ATOM 1303 O O . LYS A 1 171 ? 23.691 -1.517 -45.030 1.00 91.19 171 LYS A O 1
ATOM 1308 N N . LEU A 1 172 ? 21.891 -1.643 -43.683 1.00 87.25 172 LEU A N 1
ATOM 1309 C CA . LEU A 1 172 ? 22.607 -1.579 -42.406 1.00 87.25 172 LEU A CA 1
ATOM 1310 C C . LEU A 1 172 ? 22.620 -2.926 -41.673 1.00 87.25 172 LEU A C 1
ATOM 1312 O O . LEU A 1 172 ? 23.255 -3.030 -40.633 1.00 87.25 172 LEU A O 1
ATOM 1316 N N . ARG A 1 173 ? 21.938 -3.959 -42.192 1.00 86.31 173 ARG A N 1
ATOM 1317 C CA . ARG A 1 173 ? 21.859 -5.272 -41.526 1.00 86.31 173 ARG A CA 1
ATOM 1318 C C . ARG A 1 173 ? 23.217 -5.945 -41.398 1.00 86.31 173 ARG A C 1
ATOM 1320 O O . ARG A 1 173 ? 23.505 -6.492 -40.346 1.00 86.31 173 ARG A O 1
ATOM 1327 N N . ASP A 1 174 ? 24.048 -5.827 -42.428 1.00 89.62 174 ASP A N 1
ATOM 1328 C CA . ASP A 1 174 ? 25.399 -6.401 -42.440 1.00 89.62 174 ASP A CA 1
ATOM 1329 C C . ASP A 1 174 ? 26.408 -5.569 -41.620 1.00 89.62 174 ASP A C 1
ATOM 1331 O O . ASP A 1 174 ? 27.594 -5.879 -41.604 1.00 89.62 174 ASP A O 1
ATOM 1335 N N . GLN A 1 175 ? 25.956 -4.479 -40.985 1.00 88.50 175 GLN A N 1
ATOM 1336 C CA . GLN A 1 175 ? 26.770 -3.597 -40.139 1.00 88.50 175 GLN A CA 1
ATOM 1337 C C . GLN A 1 175 ? 26.428 -3.725 -38.648 1.00 88.50 175 GLN A C 1
ATOM 1339 O O . GLN A 1 175 ? 26.969 -2.962 -37.853 1.00 88.50 175 GLN A O 1
ATOM 1344 N N . ILE A 1 176 ? 25.506 -4.623 -38.281 1.00 87.69 176 ILE A N 1
ATOM 1345 C CA . ILE A 1 176 ? 25.107 -4.866 -36.893 1.00 87.69 176 ILE A CA 1
ATOM 1346 C C . ILE A 1 176 ? 25.444 -6.305 -36.537 1.00 87.69 176 ILE A C 1
ATOM 1348 O O . ILE A 1 176 ? 24.929 -7.241 -37.151 1.00 87.69 176 ILE A O 1
ATOM 1352 N N . ASP A 1 177 ? 26.240 -6.464 -35.490 1.00 87.88 177 ASP A N 1
ATOM 1353 C CA . ASP A 1 177 ? 26.659 -7.761 -34.982 1.00 87.88 177 ASP A CA 1
ATOM 1354 C C . ASP A 1 177 ? 25.958 -8.098 -33.662 1.00 87.88 177 ASP A C 1
ATOM 1356 O O . ASP A 1 177 ? 25.455 -7.242 -32.934 1.00 87.88 177 ASP A O 1
ATOM 1360 N N . SER A 1 178 ? 25.969 -9.379 -33.281 1.00 83.62 178 SER A N 1
ATOM 1361 C CA . SER A 1 178 ? 25.365 -9.845 -32.022 1.00 83.62 178 SER A CA 1
ATOM 1362 C C . SER A 1 178 ? 26.008 -9.258 -30.756 1.00 83.62 178 SER A C 1
ATOM 1364 O O . SER A 1 178 ? 25.478 -9.440 -29.662 1.00 83.62 178 SER A O 1
ATOM 1366 N N . GLY A 1 179 ? 27.175 -8.619 -30.884 1.00 88.25 179 GLY A N 1
ATOM 1367 C CA . GLY A 1 179 ? 27.857 -7.922 -29.793 1.00 88.25 179 GLY A CA 1
ATOM 1368 C C . GLY A 1 179 ? 27.388 -6.479 -29.582 1.00 88.25 179 GLY A C 1
ATOM 1369 O O . GLY A 1 179 ? 27.704 -5.893 -28.542 1.00 88.25 179 GLY A O 1
ATOM 1370 N N . ASP A 1 180 ? 26.639 -5.915 -30.530 1.00 87.12 180 ASP A N 1
ATOM 1371 C CA . ASP A 1 180 ? 26.207 -4.524 -30.480 1.00 87.12 180 ASP A CA 1
ATOM 1372 C C . ASP A 1 180 ? 25.081 -4.307 -29.469 1.00 87.12 180 ASP A C 1
ATOM 1374 O O . ASP A 1 180 ? 24.266 -5.185 -29.173 1.00 87.12 180 ASP A O 1
ATOM 1378 N N . ARG A 1 181 ? 25.033 -3.094 -28.910 1.00 88.25 181 ARG A N 1
ATOM 1379 C CA . ARG A 1 181 ? 24.041 -2.710 -27.903 1.00 88.25 181 ARG A CA 1
ATOM 1380 C C . ARG A 1 181 ? 23.052 -1.721 -28.489 1.00 88.25 181 ARG A C 1
ATOM 1382 O O . ARG A 1 181 ? 23.428 -0.647 -28.948 1.00 88.25 181 ARG A O 1
ATOM 1389 N N . MET A 1 182 ? 21.774 -2.057 -28.385 1.00 84.88 182 MET A N 1
ATOM 1390 C CA . MET A 1 182 ? 20.694 -1.129 -28.679 1.00 84.88 182 MET A CA 1
ATOM 1391 C C . MET A 1 182 ? 20.508 -0.162 -27.507 1.00 84.88 182 MET A C 1
ATOM 1393 O O . MET A 1 182 ? 20.356 -0.586 -26.360 1.00 84.88 182 MET A O 1
ATOM 1397 N N . VAL A 1 183 ? 20.488 1.135 -27.802 1.00 86.19 183 VAL A N 1
ATOM 1398 C CA . VAL A 1 183 ? 20.162 2.186 -26.834 1.00 86.19 183 VAL A CA 1
ATOM 1399 C C . VAL A 1 183 ? 18.899 2.887 -27.311 1.00 86.19 183 VAL A C 1
ATOM 1401 O O . VAL A 1 183 ? 18.853 3.389 -28.431 1.00 86.19 183 VAL A O 1
ATOM 1404 N N . ILE A 1 184 ? 17.873 2.915 -26.463 1.00 84.62 184 ILE A N 1
ATOM 1405 C CA . ILE A 1 184 ? 16.649 3.683 -26.695 1.00 84.62 184 ILE A CA 1
ATOM 1406 C C . ILE A 1 184 ? 16.705 4.885 -25.761 1.00 84.62 184 ILE A C 1
ATOM 1408 O O . ILE A 1 184 ? 16.764 4.722 -24.544 1.00 84.62 184 ILE A O 1
ATOM 1412 N N . MET A 1 185 ? 16.712 6.085 -26.333 1.00 86.50 185 MET A N 1
ATOM 1413 C CA . MET A 1 185 ? 16.657 7.334 -25.578 1.00 86.50 185 MET A CA 1
ATOM 1414 C C . MET A 1 185 ? 15.234 7.881 -25.642 1.00 86.50 185 MET A C 1
ATOM 1416 O O . MET A 1 185 ? 14.664 7.996 -26.727 1.00 86.50 185 MET A O 1
ATOM 1420 N N . LEU A 1 186 ? 14.662 8.191 -24.480 1.00 83.06 186 LEU A N 1
ATOM 1421 C CA . LEU A 1 186 ? 13.391 8.897 -24.373 1.00 83.06 186 LEU A CA 1
ATOM 1422 C C . LEU A 1 186 ? 13.702 10.351 -24.035 1.00 83.06 186 LEU A C 1
ATOM 1424 O O . LEU A 1 186 ? 14.384 10.621 -23.048 1.00 83.06 186 LEU A O 1
ATOM 1428 N N . PHE A 1 187 ? 13.199 11.262 -24.858 1.00 83.69 187 PHE A N 1
ATOM 1429 C CA . PHE A 1 187 ? 13.344 12.696 -24.659 1.00 83.69 187 PHE A CA 1
ATOM 1430 C C . PHE A 1 187 ? 11.997 13.272 -24.241 1.00 83.69 187 PHE A C 1
ATOM 1432 O O . PHE A 1 187 ? 10.984 13.001 -24.88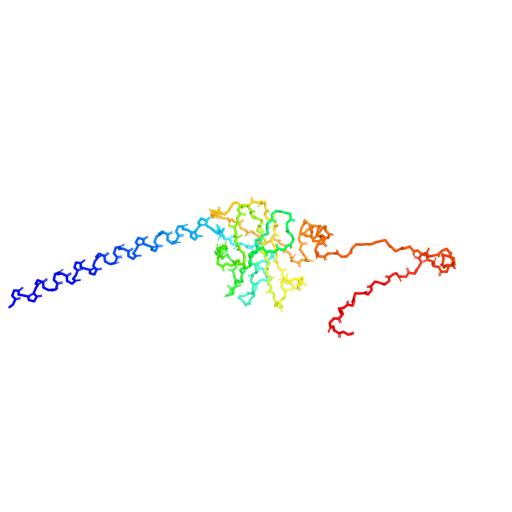9 1.00 83.69 187 PHE A O 1
ATOM 1439 N N . ASP A 1 188 ? 11.995 14.056 -23.166 1.00 83.75 188 ASP A N 1
ATOM 1440 C CA . ASP A 1 188 ? 10.850 14.886 -22.814 1.00 83.75 188 ASP A CA 1
ATOM 1441 C C . ASP A 1 188 ? 10.905 16.158 -23.676 1.00 83.75 188 ASP A C 1
ATOM 1443 O O . ASP A 1 188 ? 11.821 16.968 -23.499 1.00 83.75 188 ASP A O 1
ATOM 1447 N N . PRO A 1 189 ? 9.957 16.363 -24.610 1.00 83.88 189 PRO A N 1
ATOM 1448 C CA . PRO A 1 189 ? 9.967 17.531 -25.485 1.00 83.88 189 PRO A CA 1
ATOM 1449 C C . PRO A 1 189 ? 9.856 18.861 -24.723 1.00 83.88 189 PRO A C 1
ATOM 1451 O O . PRO A 1 189 ? 10.173 19.902 -25.294 1.00 83.88 189 PRO A O 1
ATOM 1454 N N . ALA A 1 190 ? 9.417 18.855 -23.459 1.00 87.00 190 ALA A N 1
ATOM 1455 C CA . ALA A 1 190 ? 9.357 20.049 -22.623 1.00 87.00 190 ALA A CA 1
ATOM 1456 C C . ALA A 1 190 ? 10.703 20.417 -21.974 1.00 87.00 190 ALA A C 1
ATOM 1458 O O . ALA A 1 190 ? 10.869 21.561 -21.549 1.00 87.00 190 ALA A O 1
ATOM 1459 N N . LEU A 1 191 ? 11.650 19.475 -21.881 1.00 76.38 191 LEU A N 1
ATOM 1460 C CA . LEU A 1 191 ? 12.919 19.666 -21.168 1.00 76.38 191 LEU A CA 1
ATOM 1461 C C . LEU A 1 191 ? 14.118 19.976 -22.078 1.00 76.38 191 LEU A C 1
ATOM 1463 O O . LEU A 1 191 ? 15.134 20.435 -21.557 1.00 76.38 191 LEU A O 1
ATOM 1467 N N . GLY A 1 192 ? 13.971 19.830 -23.400 1.00 56.66 192 GLY A N 1
ATOM 1468 C CA . GLY A 1 192 ? 14.992 20.196 -24.393 1.00 56.66 192 GLY A CA 1
ATOM 1469 C C . GLY A 1 192 ? 16.014 19.101 -24.658 1.00 56.66 192 GLY A C 1
ATOM 1470 O O . GLY A 1 192 ? 16.859 18.847 -23.775 1.00 56.66 192 GLY A O 1
#

Nearest PDB structures (foldseek):
  4jg5-assembly1_A  TM=5.799E-01  e=2.128E-02  Parabacteroides distasonis ATCC 8503
  3uaf-assembly1_A-2  TM=4.634E-01  e=4.379E-02  Caenorhabditis elegans
  7woi-assembly2_B  TM=3.307E-01  e=9.014E-02  Corynebacterium glutamicum ATCC 14067
  2l0d-assembly1_A  TM=3.978E-01  e=1.272E+00  Methanosarcina acetivorans
  7q1y-assembly2_B  TM=4.328E-01  e=6.078E+00  Homo sapiens

pLDDT: mean 88.85, std 7.51, range [55.62, 97.94]

Sequence (192 aa):
VLSNRLLYAIGILGFAVLLVYALLQELDRNEAQLLSSISGVIQATPSAGSAIVKTDNAYVMLFKPGSSQPDAVKVMNPFLPPTTFQIGQEDSTGLLEGNYRLLVITDKDGNPERPAPGESTGQLTRPLPLGSEGIEYVLDRSFRGFPQELLIERRTDPSLNIRGTVDVIPKLRDQIDSGDRMVIMLFDPALG

Solvent-accessible surface area (backbone atoms only — not comparable to full-atom values): 11158 Å² total; per-residue (Å²): 116,71,68,60,56,52,54,51,51,51,50,51,51,53,50,51,52,53,50,53,52,52,52,52,54,51,50,54,50,49,51,53,50,45,49,45,12,39,29,26,35,39,36,50,38,75,78,31,42,74,51,61,45,58,84,26,35,29,41,42,33,32,21,43,82,86,42,53,57,65,55,24,58,42,79,37,74,70,32,63,69,71,39,78,50,73,49,33,53,89,37,26,91,55,89,80,78,68,48,29,23,43,39,48,38,41,31,81,86,84,46,86,92,55,67,50,94,63,22,27,19,43,69,71,45,70,75,40,50,55,42,40,66,77,43,79,43,54,24,66,38,70,37,80,59,78,59,66,70,40,53,50,32,44,68,66,35,71,92,76,40,91,82,85,83,89,79,76,56,78,92,51,49,91,76,61,59,97,85,64,80,90,81,86,85,87,81,60,87,90,75,115

Secondary structure (DSSP, 8-state):
-HHHHHHHHHHHHHHHHHHHHHHHHHHHHHHHHHHTEEEEEEEE-HHHHTT--TT-EEEEEEE-TT-SSEEEEEEESS--SSEEEEEEGGGBSS---SEEEEEEEEESSS-TTS--TT-EE-PPPPPEETT--SEEEEE-EE--SS-HHHHHHHHH-TTT------PPPHHHHTT--TT---------TTT-

Radius of gyration: 26.2 Å; Cα contacts (8 Å, |Δi|>4): 303; chains: 1; bounding box: 65×44×88 Å

Organism: NCBI:txid408172

Foldseek 3Di:
DVVVVVVVVVVVVVVVVVVVVVVVVVVVVVVVLLQFKAKAWEAEDPVLQVLQDQQWKKWKFWADQLALDGQFIDIDHRDHPRDIDITGPVRGPDRDDFWTWIKMKIHDPPDPQAFDPSIWIFDGDDTDTRSHYHDYTYGYGGDPHDDVSSVVSQDPDPVNDDDDDDDDDPVCPVVDDPPDDDDDDDDDPVVD

Mean predicted aligned error: 9.77 Å